Protein AF-0000000084940752 (afdb_homodimer)

InterPro domains:
  IPR000415 Nitroreductase-like [G3DSA:3.40.109.10] (2-171)
  IPR000415 Nitroreductase-like [SSF55469] (1-170)
  IPR029479 Nitroreductase [PF00881] (8-60)
  IPR029479 Nitroreductase [PF00881] (68-147)

Sequence (342 aa):
MEFMKLAAQRYSVRKFSDAPVEPEKLSAVLEAGNIAPTAKNLQPQRIYVLNSAEALEKVDGLTRCRFGAPVVLLIAYDADEDWKNPLEEGIHAGQQDASIVATHIMLAATEAGLGTCWVNLFPNSQANEAFDLPESIVPVLLMPIGYAAPDAKPSRLHDERKPLEETVTYVMEFMKLAAQRYSVRKFSDAPVEPEKLSAVLEAGNIAPTAKNLQPQRIYVLNSAEALEKVDGLTRCRFGAPVVLLIAYDADEDWKNPLEEGIHAGQQDASIVATHIMLAATEAGLGTCWVNLFPNSQANEAFDLPESIVPVLLMPIGYAAPDAKPSRLHDERKPLEETVTYV

Solvent-accessible surface area (backbone atoms only — not comparable to full-atom values): 17983 Å² total; per-residue (Å²): 82,51,61,68,60,52,55,66,66,50,53,56,46,71,35,36,32,88,60,79,72,52,67,69,57,53,48,53,22,53,48,37,26,59,63,39,73,31,64,93,64,52,63,31,46,34,35,37,40,27,59,35,74,68,44,44,51,54,48,54,73,51,26,86,75,51,40,64,34,65,30,31,34,40,37,17,19,30,63,86,48,31,45,67,35,90,68,31,86,92,43,61,41,35,62,42,30,31,25,34,20,48,44,33,24,51,54,38,28,40,75,73,66,30,31,33,26,90,38,61,75,43,33,50,72,56,49,34,62,74,66,68,49,60,87,49,50,45,66,68,38,38,34,24,33,27,34,53,24,92,82,50,64,63,57,92,58,70,84,66,62,78,59,62,76,81,32,43,42,82,78,83,52,60,67,58,52,55,67,66,50,52,58,44,71,34,35,31,87,58,80,71,51,66,67,59,52,49,53,22,51,49,38,25,58,64,40,71,31,65,92,63,53,63,30,44,34,36,37,40,28,57,35,73,67,43,43,50,54,47,55,74,53,25,85,74,50,39,64,34,66,30,31,34,42,37,16,17,29,64,85,48,32,45,68,38,89,67,32,87,92,44,59,41,35,63,44,30,32,27,34,20,49,45,35,25,52,54,39,28,40,75,72,66,30,30,33,27,90,40,61,74,42,31,51,71,56,49,34,61,75,67,68,49,59,85,49,51,45,66,68,38,39,32,24,34,26,36,54,24,94,82,50,64,63,58,92,58,70,83,64,62,77,59,62,75,80,35,42,43,84,77

Foldseek 3Di:
DDPVVLVLLAFAFLAFDPDDDDPVLLVQLLVLLVVFDADVNLLFKDKDKQQDPLSVVLVVVFDVRLSNFNIKIFIWGQQVRWDADPVDHPDTCGLVSSVRSVVSSSSSLSVVQKHKHWAPRGDFVVVCVSVVNDPRIGTRTMMRMHHHDPPTDHDPCSPPDDDPCVVDDDD/DDPVVLVLLAFAFLAFDPDDDDPVLLVQLLVLLVVFDADVNLLFKDKDKQQDPLSVVLVVVFDVRLNNFNIKIFIWGQQVRWDADPVDHPDTCGLVSSVRSVVSSSSSLSVVQKHKHWAPRGDFVVVCVSVVNDPRIGTRTMMRMHHHDPPTDHDPCSPPDDDPCVVDDDD

pLDDT: mean 98.17, std 1.45, range [82.31, 99.0]

Secondary structure (DSSP, 8-state):
--HHHHHHH--B---B-SPPPPHHHHHHHHHHHHTS--GGG---EEEEEE-SHHHHHHHHHH-STTTT-SEEEEEEEETTTS-B-TTSTT-BSHHHHHHHHHHHHHHHHHHTT-EE--B--S-HHHHHHHTT--TTEEEEEEEEEEPBPTT----TTTT----HHHHEEE-/--HHHHHHH--B---B-SPPPPHHHHHHHHHHHHTS--GGG---EEEEEE-SHHHHHHHHHH-STTTT-SEEEEEEEETTTS-B-TTSTT-BSHHHHHHHHHHHHHHHHHHTT-EE--B--S-HHHHHHHTT--TTEEEEEEEEEEPBPTT----TTTT----HHHHEEE-

Nearest PDB structures (foldseek):
  3h4o-assembly1_A  TM=9.426E-01  e=6.763E-19  Clostridioides difficile 630
  2fre-assembly1_B  TM=8.084E-01  e=1.381E-11  Agrobacterium fabrum str. C58
  5ko7-assembly1_B  TM=7.683E-01  e=5.279E-12  Haliscomenobacter hydrossis DSM 1100
  5ko8-assembly2_B-2  TM=7.629E-01  e=1.023E-11  Haliscomenobacter hydrossis DSM 1100
  5ko8-assembly1_A-3  TM=7.578E-01  e=9.630E-12  Haliscomenobacter hydrossis DSM 1100

Organism: Slackia exigua (strain ATCC 700122 / DSM 15923 / CIP 105133 / JCM 11022 / KCTC 5966 / S-7) (NCBI:txid649764)

Radius of gyration: 19.08 Å; Cα contacts (8 Å, |Δi|>4): 721; chains: 2; bounding box: 39×53×43 Å

Structure (mmCIF, N/CA/C/O backbone):
data_AF-0000000084940752-model_v1
#
loop_
_entity.id
_entity.type
_entity.pdbx_description
1 polymer 'Nitroreductase family protein'
#
loop_
_atom_site.group_PDB
_atom_site.id
_atom_site.type_symbol
_atom_site.label_atom_id
_atom_site.label_alt_id
_atom_site.label_comp_id
_atom_site.label_asym_id
_atom_site.label_entity_id
_atom_site.label_seq_id
_atom_site.pdbx_PDB_ins_code
_atom_site.Cartn_x
_atom_site.Cartn_y
_atom_site.Cartn_z
_atom_site.occupancy
_atom_site.B_iso_or_equiv
_atom_site.auth_seq_id
_atom_site.auth_comp_id
_atom_site.auth_asym_id
_atom_site.auth_atom_id
_atom_site.pdbx_PDB_model_num
ATOM 1 N N . MET A 1 1 ? -17.781 1.529 -9.453 1 82.31 1 MET A N 1
ATOM 2 C CA . MET A 1 1 ? -18.172 1.184 -8.094 1 82.31 1 MET A CA 1
ATOM 3 C C . MET A 1 1 ? -17.547 2.145 -7.086 1 82.31 1 MET A C 1
ATOM 5 O O . MET A 1 1 ? -16.438 2.646 -7.305 1 82.31 1 MET A O 1
ATOM 9 N N . GLU A 1 2 ? -18.297 2.5 -6.07 1 94.5 2 GLU A N 1
ATOM 10 C CA . GLU A 1 2 ? -17.766 3.354 -5.008 1 94.5 2 GLU A CA 1
ATOM 11 C C . GLU A 1 2 ? -16.594 2.68 -4.285 1 94.5 2 GLU A C 1
ATOM 13 O O . GLU A 1 2 ? -16.609 1.463 -4.086 1 94.5 2 GLU A O 1
ATOM 18 N N . PHE A 1 3 ? -15.641 3.438 -3.953 1 98 3 PHE A N 1
ATOM 19 C CA . PHE A 1 3 ? -14.406 2.891 -3.4 1 98 3 PHE A CA 1
ATOM 20 C C . PHE A 1 3 ? -14.688 2.053 -2.16 1 98 3 PHE A C 1
ATOM 22 O O . PHE A 1 3 ? -14.18 0.94 -2.025 1 98 3 PHE A O 1
ATOM 29 N N . MET A 1 4 ? -15.492 2.592 -1.267 1 97.12 4 MET A N 1
ATOM 30 C CA . MET A 1 4 ? -15.758 1.886 -0.016 1 97.12 4 MET A CA 1
ATOM 31 C C . MET A 1 4 ? -16.422 0.536 -0.281 1 97.12 4 MET A C 1
ATOM 33 O O . MET A 1 4 ? -16.156 -0.437 0.427 1 97.12 4 MET A O 1
ATOM 37 N N . LYS A 1 5 ? -17.25 0.517 -1.247 1 97.38 5 LYS A N 1
ATOM 38 C CA . LYS A 1 5 ? -17.891 -0.744 -1.623 1 97.38 5 LYS A CA 1
ATOM 39 C C . LYS A 1 5 ? -16.859 -1.729 -2.182 1 97.38 5 LYS A C 1
ATOM 41 O O . LYS A 1 5 ? -16.875 -2.91 -1.832 1 97.38 5 LYS A O 1
ATOM 46 N N . LEU A 1 6 ? -15.992 -1.233 -3.049 1 98.12 6 LEU A N 1
ATOM 47 C CA . LEU A 1 6 ? -14.93 -2.061 -3.613 1 98.12 6 LEU A CA 1
ATOM 48 C C . LEU A 1 6 ? -14.023 -2.602 -2.516 1 98.12 6 LEU A C 1
ATOM 50 O O . LEU A 1 6 ? -13.727 -3.799 -2.482 1 98.12 6 LEU A O 1
ATOM 54 N N . ALA A 1 7 ? -13.609 -1.717 -1.592 1 97.56 7 ALA A N 1
ATOM 55 C CA . ALA A 1 7 ? -12.727 -2.08 -0.486 1 97.56 7 ALA A CA 1
ATOM 56 C C . ALA A 1 7 ? -13.383 -3.117 0.421 1 97.56 7 ALA A C 1
ATOM 58 O O . ALA A 1 7 ? -12.719 -4.039 0.901 1 97.56 7 ALA A O 1
ATOM 59 N N . ALA A 1 8 ? -14.656 -2.998 0.645 1 96.38 8 ALA A N 1
ATOM 60 C CA . ALA A 1 8 ? -15.383 -3.918 1.515 1 96.38 8 ALA A CA 1
ATOM 61 C C . ALA A 1 8 ? -15.602 -5.266 0.83 1 96.38 8 ALA A C 1
ATOM 63 O O . ALA A 1 8 ? -15.656 -6.305 1.491 1 96.38 8 ALA A O 1
ATOM 64 N N . GLN A 1 9 ? -15.734 -5.215 -0.486 1 96.88 9 GLN A N 1
ATOM 65 C CA . GLN A 1 9 ? -15.969 -6.426 -1.265 1 96.88 9 GLN A CA 1
ATOM 66 C C . GLN A 1 9 ? -14.711 -7.285 -1.335 1 96.88 9 GLN A C 1
ATOM 68 O O . GLN A 1 9 ? -14.789 -8.516 -1.381 1 96.88 9 GLN A O 1
ATOM 73 N N . ARG A 1 10 ? -13.578 -6.625 -1.376 1 98.38 10 ARG A N 1
ATOM 74 C CA . ARG A 1 10 ? -12.305 -7.34 -1.41 1 98.38 10 ARG A CA 1
ATOM 75 C C . ARG A 1 10 ? -12.133 -8.211 -0.169 1 98.38 10 ARG A C 1
ATOM 77 O O . ARG A 1 10 ? -12.422 -7.773 0.947 1 98.38 10 ARG A O 1
ATOM 84 N N . TYR A 1 11 ? -11.797 -9.453 -0.313 1 98.62 11 TYR A N 1
ATOM 85 C CA . TYR A 1 11 ? -11.391 -10.32 0.788 1 98.62 11 TYR A CA 1
ATOM 86 C C . TYR A 1 11 ? -10.266 -11.258 0.362 1 98.62 11 TYR A C 1
ATOM 88 O O . TYR A 1 11 ? -10 -11.414 -0.832 1 98.62 11 TYR A O 1
ATOM 96 N N . SER A 1 12 ? -9.555 -11.789 1.339 1 98.81 12 SER A N 1
ATOM 97 C CA . SER A 1 12 ? -8.508 -12.766 1.047 1 98.81 12 SER A CA 1
ATOM 98 C C . SER A 1 12 ? -9.102 -14.094 0.607 1 98.81 12 SER A C 1
ATOM 100 O O . SER A 1 12 ? -9.695 -14.812 1.415 1 98.81 12 SER A O 1
ATOM 102 N N . VAL A 1 13 ? -8.938 -14.406 -0.684 1 98.88 13 VAL A N 1
ATOM 103 C CA . VAL A 1 13 ? -9.445 -15.664 -1.227 1 98.88 13 VAL A CA 1
ATOM 104 C C . VAL A 1 13 ? -8.461 -16.797 -0.939 1 98.88 13 VAL A C 1
ATOM 106 O O . VAL A 1 13 ? -7.301 -16.734 -1.355 1 98.88 13 VAL A O 1
ATOM 109 N N . ARG A 1 14 ? -8.938 -17.812 -0.268 1 98.75 14 ARG A N 1
ATOM 110 C CA . ARG A 1 14 ? -8.047 -18.891 0.129 1 98.75 14 ARG A CA 1
ATOM 111 C C . ARG A 1 14 ? -8.555 -20.234 -0.395 1 98.75 14 ARG A C 1
ATOM 113 O O . ARG A 1 14 ? -8.281 -21.281 0.195 1 98.75 14 ARG A O 1
ATOM 120 N N . LYS A 1 15 ? -9.359 -20.188 -1.35 1 98.75 15 LYS A N 1
ATOM 121 C CA . LYS A 1 15 ? -9.836 -21.297 -2.16 1 98.75 15 LYS A CA 1
ATOM 122 C C . LYS A 1 15 ? -10.188 -20.844 -3.572 1 98.75 15 LYS A C 1
ATOM 124 O O . LYS A 1 15 ? -11.164 -20.109 -3.768 1 98.75 15 LYS A O 1
ATOM 129 N N . PHE A 1 16 ? -9.43 -21.359 -4.57 1 98.81 16 PHE A N 1
ATOM 130 C CA . PHE A 1 16 ? -9.633 -20.906 -5.938 1 98.81 16 PHE A CA 1
ATOM 131 C C . PHE A 1 16 ? -10.281 -22 -6.781 1 98.81 16 PHE A C 1
ATOM 133 O O . PHE A 1 16 ? -10.133 -23.188 -6.484 1 98.81 16 PHE A O 1
ATOM 140 N N . SER A 1 17 ? -11.047 -21.578 -7.758 1 98.31 17 SER A N 1
ATOM 141 C CA . SER A 1 17 ? -11.547 -22.516 -8.758 1 98.31 17 SER A CA 1
ATOM 142 C C . SER A 1 17 ? -10.461 -22.891 -9.758 1 98.31 17 SER A C 1
ATOM 144 O O . SER A 1 17 ? -9.375 -22.312 -9.75 1 98.31 17 SER A O 1
ATOM 146 N N . ASP A 1 18 ? -10.805 -23.734 -10.68 1 96.81 18 ASP A N 1
ATOM 147 C CA . ASP A 1 18 ? -9.859 -24.172 -11.703 1 96.81 18 ASP A CA 1
ATOM 148 C C . ASP A 1 18 ? -9.977 -23.281 -12.953 1 96.81 18 ASP A C 1
ATOM 150 O O . ASP A 1 18 ? -9.227 -23.469 -13.914 1 96.81 18 ASP A O 1
ATOM 154 N N . ALA A 1 19 ? -10.836 -22.359 -12.906 1 97.81 19 ALA A N 1
ATOM 155 C CA . ALA A 1 19 ? -11.023 -21.5 -14.078 1 97.81 19 ALA A CA 1
ATOM 156 C C . ALA A 1 19 ? -9.758 -20.703 -14.367 1 97.81 19 ALA A C 1
ATOM 158 O O . ALA A 1 19 ? -9.141 -20.141 -13.461 1 97.81 19 ALA A O 1
ATOM 159 N N . PRO A 1 20 ? -9.383 -20.703 -15.625 1 97.81 20 PRO A N 1
ATOM 160 C CA . PRO A 1 20 ? -8.211 -19.906 -15.977 1 97.81 20 PRO A CA 1
ATOM 161 C C . PRO A 1 20 ? -8.477 -18.406 -15.891 1 97.81 20 PRO A C 1
ATOM 163 O O . PRO A 1 20 ? -9.625 -17.969 -16.031 1 97.81 20 PRO A O 1
ATOM 166 N N . VAL A 1 21 ? -7.41 -17.688 -15.633 1 98.5 21 VAL A N 1
ATOM 167 C CA . VAL A 1 21 ? -7.496 -16.234 -15.695 1 98.5 21 VAL A CA 1
ATOM 168 C C . VAL A 1 21 ? -7.258 -15.766 -17.125 1 98.5 21 VAL A C 1
ATOM 170 O O . VAL A 1 21 ? -6.223 -16.062 -17.719 1 98.5 21 VAL A O 1
ATOM 173 N N . GLU A 1 22 ? -8.156 -15.039 -17.656 1 98.25 22 GLU A N 1
ATOM 174 C CA . GLU A 1 22 ? -8 -14.516 -19.016 1 98.25 22 GLU A CA 1
ATOM 175 C C . GLU A 1 22 ? -6.801 -13.57 -19.109 1 98.25 22 GLU A C 1
ATOM 177 O O . GLU A 1 22 ? -6.617 -12.711 -18.234 1 98.25 22 GLU A O 1
ATOM 182 N N . PRO A 1 23 ? -6.047 -13.75 -20.156 1 97.31 23 PRO A N 1
ATOM 183 C CA . PRO A 1 23 ? -4.867 -12.898 -20.312 1 97.31 23 PRO A CA 1
ATOM 184 C C . PRO A 1 23 ? -5.211 -11.406 -20.297 1 97.31 23 PRO A C 1
ATOM 186 O O . PRO A 1 23 ? -4.461 -10.602 -19.734 1 97.31 23 PRO A O 1
ATOM 189 N N . GLU A 1 24 ? -6.285 -11.047 -20.875 1 97.25 24 GLU A N 1
ATOM 190 C CA . GLU A 1 24 ? -6.68 -9.641 -20.938 1 97.25 24 GLU A CA 1
ATOM 191 C C . GLU A 1 24 ? -7 -9.102 -19.547 1 97.25 24 GLU A C 1
ATOM 193 O O . GLU A 1 24 ? -6.707 -7.941 -19.25 1 97.25 24 GLU A O 1
ATOM 198 N N . LYS A 1 25 ? -7.602 -9.945 -18.719 1 97.38 25 LYS A N 1
ATOM 199 C CA . LYS A 1 25 ? -7.918 -9.539 -17.359 1 97.38 25 LYS A CA 1
ATOM 200 C C . LYS A 1 25 ? -6.652 -9.375 -16.516 1 97.38 25 LYS A C 1
ATOM 202 O O . LYS A 1 25 ? -6.512 -8.406 -15.773 1 97.38 25 LYS A O 1
ATOM 207 N N . LEU A 1 26 ? -5.797 -10.344 -16.719 1 98.44 26 LEU A N 1
ATOM 208 C CA . LEU A 1 26 ? -4.527 -10.266 -16.016 1 98.44 26 LEU A CA 1
ATOM 209 C C . LEU A 1 26 ? -3.752 -9.016 -16.422 1 98.44 26 LEU A C 1
ATOM 211 O O . LEU A 1 26 ? -3.203 -8.32 -15.562 1 98.44 26 LEU A O 1
ATOM 215 N N . SER A 1 27 ? -3.77 -8.727 -17.688 1 97.69 27 SER A N 1
ATOM 216 C CA . SER A 1 27 ? -3.084 -7.539 -18.188 1 97.69 27 SER A CA 1
ATOM 217 C C . SER A 1 27 ? -3.68 -6.262 -17.609 1 97.69 27 SER A C 1
ATOM 219 O O . SER A 1 27 ? -2.949 -5.344 -17.234 1 97.69 27 SER A O 1
ATOM 221 N N . ALA A 1 28 ? -4.973 -6.207 -17.531 1 97.5 28 ALA A N 1
ATOM 222 C CA . ALA A 1 28 ? -5.652 -5.035 -16.984 1 97.5 28 ALA A CA 1
ATOM 223 C C . ALA A 1 28 ? -5.297 -4.828 -15.523 1 97.5 28 ALA A C 1
ATOM 225 O O . ALA A 1 28 ? -5.086 -3.693 -15.086 1 97.5 28 ALA A O 1
ATOM 226 N N . VAL A 1 29 ? -5.238 -5.879 -14.82 1 98.44 29 VAL A N 1
ATOM 227 C CA . VAL A 1 29 ? -4.906 -5.832 -13.398 1 98.44 29 VAL A CA 1
ATOM 228 C C . VAL A 1 29 ? -3.461 -5.371 -13.227 1 98.44 29 VAL A C 1
ATOM 230 O O . VAL A 1 29 ? -3.16 -4.574 -12.336 1 98.44 29 VAL A O 1
ATOM 233 N N . LEU A 1 30 ? -2.557 -5.863 -14.086 1 98.81 30 LEU A N 1
ATOM 234 C CA . LEU A 1 30 ? -1.155 -5.457 -14.039 1 98.81 30 LEU A CA 1
ATOM 235 C C . LEU A 1 30 ? -1.001 -3.99 -14.422 1 98.81 30 LEU A C 1
ATOM 237 O O . LEU A 1 30 ? -0.147 -3.287 -13.875 1 98.81 30 LEU A O 1
ATOM 241 N N . GLU A 1 31 ? -1.859 -3.486 -15.32 1 98.38 31 GLU A N 1
ATOM 242 C CA . GLU A 1 31 ? -1.863 -2.072 -15.688 1 98.38 31 GLU A CA 1
ATOM 243 C C . GLU A 1 31 ? -2.248 -1.197 -14.492 1 98.38 31 GLU A C 1
ATOM 245 O O . GLU A 1 31 ? -1.734 -0.087 -14.344 1 98.38 31 GLU A O 1
ATOM 250 N N . ALA A 1 32 ? -3.137 -1.727 -13.68 1 98.56 32 ALA A N 1
ATOM 251 C CA . ALA A 1 32 ? -3.512 -1 -12.477 1 98.56 32 ALA A CA 1
ATOM 252 C C . ALA A 1 32 ? -2.312 -0.821 -11.547 1 98.56 32 ALA A C 1
ATOM 254 O O . ALA A 1 32 ? -2.168 0.22 -10.898 1 98.56 32 ALA A O 1
ATOM 255 N N . GLY A 1 33 ? -1.444 -1.842 -11.492 1 98.81 33 GLY A N 1
ATOM 256 C CA . GLY A 1 33 ? -0.199 -1.708 -10.758 1 98.81 33 GLY A CA 1
ATOM 257 C C . GLY A 1 33 ? 0.767 -0.723 -11.383 1 98.81 33 GLY A C 1
ATOM 258 O O . GLY A 1 33 ? 1.479 -0.005 -10.68 1 98.81 33 GLY A O 1
ATOM 259 N N . ASN A 1 34 ? 0.729 -0.682 -12.68 1 98.38 34 ASN A N 1
ATOM 260 C CA . ASN A 1 34 ? 1.665 0.146 -13.438 1 98.38 34 ASN A CA 1
ATOM 261 C C . ASN A 1 34 ? 1.394 1.633 -13.227 1 98.38 34 ASN A C 1
ATOM 263 O O . ASN A 1 34 ? 2.318 2.447 -13.258 1 98.38 34 ASN A O 1
ATOM 267 N N . ILE A 1 35 ? 0.175 2 -12.969 1 97.56 35 ILE A N 1
ATOM 268 C CA . ILE A 1 35 ? -0.136 3.424 -12.883 1 97.56 35 ILE A CA 1
ATOM 269 C C . ILE A 1 35 ? -0.062 3.881 -11.43 1 97.56 35 ILE A C 1
ATOM 271 O O . ILE A 1 35 ? -0.311 5.051 -11.125 1 97.56 35 ILE A O 1
ATOM 275 N N . ALA A 1 36 ? 0.185 2.914 -10.492 1 98.62 36 ALA A N 1
ATOM 276 C CA . ALA A 1 36 ? 0.36 3.281 -9.086 1 98.62 36 ALA A CA 1
ATOM 277 C C . ALA A 1 36 ? 1.517 4.262 -8.922 1 98.62 36 ALA A C 1
ATOM 279 O O . ALA A 1 36 ? 2.516 4.188 -9.641 1 98.62 36 ALA A O 1
ATOM 280 N N . PRO A 1 37 ? 1.395 5.219 -7.984 1 98.62 37 PRO A N 1
ATOM 281 C CA . PRO A 1 37 ? 2.523 6.117 -7.723 1 98.62 37 PRO A CA 1
ATOM 282 C C . PRO A 1 37 ? 3.689 5.41 -7.035 1 98.62 37 PRO A C 1
ATOM 284 O O . PRO A 1 37 ? 3.482 4.449 -6.293 1 98.62 37 PRO A O 1
ATOM 287 N N . THR A 1 38 ? 4.867 5.836 -7.344 1 98.75 38 THR A N 1
ATOM 288 C CA . THR A 1 38 ? 6.09 5.453 -6.648 1 98.75 38 THR A CA 1
ATOM 289 C C . THR A 1 38 ? 6.945 6.684 -6.34 1 98.75 38 THR A C 1
ATOM 291 O O . THR A 1 38 ? 6.777 7.734 -6.961 1 98.75 38 THR A O 1
ATOM 294 N N . ALA A 1 39 ? 7.73 6.547 -5.32 1 98.75 39 ALA A N 1
ATOM 295 C CA . ALA A 1 39 ? 8.562 7.668 -4.895 1 98.75 39 ALA A CA 1
ATOM 296 C C . ALA A 1 3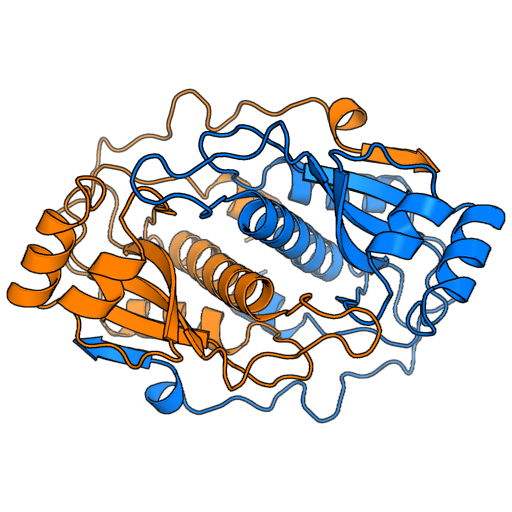9 ? 9.391 8.211 -6.059 1 98.75 39 ALA A C 1
ATOM 298 O O . ALA A 1 39 ? 10.117 7.461 -6.715 1 98.75 39 ALA A O 1
ATOM 299 N N . LYS A 1 40 ? 9.195 9.57 -6.375 1 98.25 40 LYS A N 1
ATOM 300 C CA . LYS A 1 40 ? 9.883 10.273 -7.461 1 98.25 40 LYS A CA 1
ATOM 301 C C . LYS A 1 40 ? 9.602 9.602 -8.805 1 98.25 40 LYS A C 1
ATOM 303 O O . LYS A 1 40 ? 10.352 9.797 -9.766 1 98.25 40 LYS A O 1
ATOM 308 N N . ASN A 1 41 ? 8.586 8.758 -8.805 1 98.44 41 ASN A N 1
ATOM 309 C CA . ASN A 1 41 ? 8.219 7.988 -9.984 1 98.44 41 ASN A CA 1
ATOM 310 C C . ASN A 1 41 ? 9.391 7.148 -10.492 1 98.44 41 ASN A C 1
ATOM 312 O O . ASN A 1 41 ? 9.578 7.004 -11.703 1 98.44 41 ASN A O 1
ATOM 316 N N . LEU A 1 42 ? 10.156 6.613 -9.547 1 98.69 42 LEU A N 1
ATOM 317 C CA . LEU A 1 42 ? 11.305 5.805 -9.93 1 98.69 42 LEU A CA 1
ATOM 318 C C . LEU A 1 42 ? 10.859 4.43 -10.43 1 98.69 42 LEU A C 1
ATOM 320 O O . LEU A 1 42 ? 11.625 3.727 -11.086 1 98.69 42 LEU A O 1
ATOM 324 N N . GLN A 1 43 ? 9.664 4.043 -10.109 1 98.81 43 GLN A N 1
ATOM 325 C CA . GLN A 1 43 ? 9.023 2.818 -10.578 1 98.81 43 GLN A CA 1
ATOM 326 C C . GLN A 1 43 ? 9.93 1.608 -10.367 1 98.81 43 GLN A C 1
ATOM 328 O O . GLN A 1 43 ? 10.234 0.883 -11.312 1 98.81 43 GLN A O 1
ATOM 333 N N . PRO A 1 44 ? 10.289 1.375 -9.039 1 98.88 44 PRO A N 1
ATOM 334 C CA . PRO A 1 44 ? 11.25 0.306 -8.742 1 98.88 44 PRO A CA 1
ATOM 335 C C . PRO A 1 44 ? 10.602 -1.074 -8.703 1 98.88 44 PRO A C 1
ATOM 337 O O . PRO A 1 44 ? 11.289 -2.086 -8.57 1 98.88 44 PRO A O 1
ATOM 340 N N . GLN A 1 45 ? 9.297 -1.198 -8.789 1 98.94 45 GLN A N 1
ATOM 341 C CA . GLN A 1 45 ? 8.578 -2.459 -8.641 1 98.94 45 GLN A CA 1
ATOM 342 C C . GLN A 1 45 ? 8.992 -3.459 -9.719 1 98.94 45 GLN A C 1
ATOM 344 O O . GLN A 1 45 ? 9.273 -3.074 -10.852 1 98.94 45 GLN A O 1
ATOM 349 N N . ARG A 1 46 ? 9.078 -4.641 -9.328 1 98.88 46 ARG A N 1
ATOM 350 C CA . ARG A 1 46 ? 9.234 -5.805 -10.188 1 98.88 46 ARG A CA 1
ATOM 351 C C . ARG A 1 46 ? 8.172 -6.859 -9.875 1 98.88 46 ARG A C 1
ATOM 353 O O . ARG A 1 46 ? 7.984 -7.234 -8.719 1 98.88 46 ARG A O 1
ATOM 360 N N . ILE A 1 47 ? 7.496 -7.258 -10.945 1 98.94 47 ILE A N 1
ATOM 361 C CA . ILE A 1 47 ? 6.445 -8.258 -10.781 1 98.94 47 ILE A CA 1
ATOM 362 C C . ILE A 1 47 ? 6.766 -9.484 -11.641 1 98.94 47 ILE A C 1
ATOM 364 O O . ILE A 1 47 ? 6.949 -9.367 -12.852 1 98.94 47 ILE A O 1
ATOM 368 N N . TYR A 1 48 ? 6.867 -10.57 -11.016 1 98.94 48 TYR A N 1
ATOM 369 C CA . TYR A 1 48 ? 7.047 -11.844 -11.711 1 98.94 48 TYR A CA 1
ATOM 370 C C . TYR A 1 48 ? 5.746 -12.633 -11.742 1 98.94 48 TYR A C 1
ATOM 372 O O . TYR A 1 48 ? 5.199 -12.977 -10.688 1 98.94 48 TYR A O 1
ATOM 380 N N . VAL A 1 49 ? 5.262 -12.859 -12.93 1 98.94 49 VAL A N 1
ATOM 381 C CA . VAL A 1 49 ? 4.035 -13.633 -13.125 1 98.94 49 VAL A CA 1
ATOM 382 C C . VAL A 1 49 ? 4.367 -15.117 -13.195 1 98.94 49 VAL A C 1
ATOM 384 O O . VAL A 1 49 ? 5.004 -15.578 -14.148 1 98.94 49 VAL A O 1
ATOM 387 N N . LEU A 1 50 ? 3.924 -15.812 -12.188 1 98.88 50 LEU A N 1
ATOM 388 C CA . LEU A 1 50 ? 4.203 -17.234 -12.047 1 98.88 50 LEU A CA 1
ATOM 389 C C . LEU A 1 50 ? 2.988 -18.078 -12.438 1 98.88 50 LEU A C 1
ATOM 391 O O . LEU A 1 50 ? 2.051 -18.219 -11.648 1 98.88 50 LEU A O 1
ATOM 395 N N . ASN A 1 51 ? 2.969 -18.562 -13.688 1 97.75 51 ASN A N 1
ATOM 396 C CA . ASN A 1 51 ? 1.781 -19.297 -14.117 1 97.75 51 ASN A CA 1
ATOM 397 C C . ASN A 1 51 ? 2.148 -20.547 -14.922 1 97.75 51 ASN A C 1
ATOM 399 O O . ASN A 1 51 ? 1.281 -21.172 -15.531 1 97.75 51 ASN A O 1
ATOM 403 N N . SER A 1 52 ? 3.49 -20.891 -14.961 1 98.06 52 SER A N 1
ATOM 404 C CA . SER A 1 52 ? 3.885 -22.188 -15.5 1 98.06 52 SER A CA 1
ATOM 405 C C . SER A 1 52 ? 3.803 -23.281 -14.438 1 98.06 52 SER A C 1
ATOM 407 O O . SER A 1 52 ? 3.85 -22.984 -13.234 1 98.06 52 SER A O 1
ATOM 409 N N . ALA A 1 53 ? 3.686 -24.5 -14.914 1 98 53 ALA A N 1
ATOM 410 C CA . ALA A 1 53 ? 3.65 -25.609 -13.969 1 98 53 ALA A CA 1
ATOM 411 C C . ALA A 1 53 ? 4.902 -25.641 -13.102 1 98 53 ALA A C 1
ATOM 413 O O . ALA A 1 53 ? 4.82 -25.844 -11.891 1 98 53 ALA A O 1
ATOM 414 N N . GLU A 1 54 ? 5.996 -25.406 -13.656 1 98.5 54 GLU A N 1
ATOM 415 C CA . GLU A 1 54 ? 7.266 -25.406 -12.938 1 98.5 54 GLU A CA 1
ATOM 416 C C . GLU A 1 54 ? 7.312 -24.281 -11.898 1 98.5 54 GLU A C 1
ATOM 418 O O . GLU A 1 54 ? 7.719 -24.5 -10.758 1 98.5 54 GLU A O 1
ATOM 423 N N . ALA A 1 55 ? 6.945 -23.094 -12.273 1 98.75 55 ALA A N 1
ATOM 424 C CA . ALA A 1 55 ? 6.961 -21.969 -11.359 1 98.75 55 ALA A CA 1
ATOM 425 C C . ALA A 1 55 ? 6.023 -22.203 -10.172 1 98.75 55 ALA A C 1
ATOM 427 O O . ALA A 1 55 ? 6.375 -21.906 -9.031 1 98.75 55 ALA A O 1
ATOM 428 N N . LEU A 1 56 ? 4.871 -22.703 -10.508 1 98.69 56 LEU A N 1
ATOM 429 C CA . LEU A 1 56 ? 3.889 -22.922 -9.453 1 98.69 56 LEU A CA 1
ATOM 430 C C . LEU A 1 56 ? 4.359 -24.016 -8.5 1 98.69 56 LEU A C 1
ATOM 432 O O . LEU A 1 56 ? 4.078 -23.969 -7.297 1 98.69 56 LEU A O 1
ATOM 436 N N . GLU A 1 57 ? 5.051 -24.984 -9.023 1 98.62 57 GLU A N 1
ATOM 437 C CA . GLU A 1 57 ? 5.652 -26 -8.156 1 98.62 57 GLU A CA 1
ATOM 438 C C . GLU A 1 57 ? 6.672 -25.375 -7.207 1 98.62 57 GLU A C 1
ATOM 440 O O . GLU A 1 57 ? 6.75 -25.75 -6.035 1 98.62 57 GLU A O 1
ATOM 445 N N . LYS A 1 58 ? 7.484 -24.5 -7.723 1 98.75 58 LYS A N 1
ATOM 446 C CA . LYS A 1 58 ? 8.438 -23.781 -6.879 1 98.75 58 LYS A CA 1
ATOM 447 C C . LYS A 1 58 ? 7.727 -22.984 -5.793 1 98.75 58 LYS A C 1
ATOM 449 O O . LYS A 1 58 ? 8.172 -22.953 -4.641 1 98.75 58 LYS A O 1
ATOM 454 N N . VAL A 1 59 ? 6.625 -22.328 -6.137 1 98.88 59 VAL A N 1
ATOM 455 C CA . VAL A 1 59 ? 5.84 -21.578 -5.156 1 98.88 59 VAL A CA 1
ATOM 456 C C . VAL A 1 59 ? 5.367 -22.531 -4.051 1 98.88 59 VAL A C 1
ATOM 458 O O . VAL A 1 59 ? 5.48 -22.203 -2.865 1 98.88 59 VAL A O 1
ATOM 461 N N . ASP A 1 60 ? 4.871 -23.672 -4.488 1 98.81 60 ASP A N 1
ATOM 462 C CA . ASP A 1 60 ? 4.348 -24.641 -3.535 1 98.81 60 ASP A CA 1
ATOM 463 C C . ASP A 1 60 ? 5.445 -25.125 -2.588 1 98.81 60 ASP A C 1
ATOM 465 O O . ASP A 1 60 ? 5.164 -25.547 -1.463 1 98.81 60 ASP A O 1
ATOM 469 N N . GLY A 1 61 ? 6.66 -25.094 -2.992 1 98.62 61 GLY A N 1
ATOM 470 C CA . GLY A 1 61 ? 7.789 -25.422 -2.139 1 98.62 61 GLY A CA 1
ATOM 471 C C . GLY A 1 61 ? 8.117 -24.328 -1.139 1 98.62 61 GLY A C 1
ATOM 472 O O . GLY A 1 61 ? 8.75 -24.578 -0.114 1 98.62 61 GLY A O 1
ATOM 473 N N . LEU A 1 62 ? 7.711 -23.125 -1.393 1 98.69 62 LEU A N 1
ATOM 474 C CA . LEU A 1 62 ? 8.039 -21.969 -0.566 1 98.69 62 LEU A CA 1
ATOM 475 C C . LEU A 1 62 ? 6.945 -21.719 0.465 1 98.69 62 LEU A C 1
ATOM 477 O O . LEU A 1 62 ? 7.215 -21.188 1.544 1 98.69 62 LEU A O 1
ATOM 481 N N . THR A 1 63 ? 5.695 -22.078 0.074 1 98.75 63 THR A N 1
ATOM 482 C CA . THR A 1 63 ? 4.57 -21.719 0.93 1 98.75 63 THR A CA 1
ATOM 483 C C . THR A 1 63 ? 3.383 -22.641 0.674 1 98.75 63 THR A C 1
ATOM 485 O O . THR A 1 63 ? 3.225 -23.172 -0.43 1 98.75 63 THR A O 1
ATOM 488 N N . ARG A 1 64 ? 2.543 -22.828 1.586 1 98.31 64 ARG A N 1
ATOM 489 C CA . ARG A 1 64 ? 1.302 -23.578 1.475 1 98.31 64 ARG A CA 1
ATOM 490 C C . ARG A 1 64 ? 0.133 -22.672 1.114 1 98.31 64 ARG A C 1
ATOM 492 O O . ARG A 1 64 ? -1.019 -23.109 1.089 1 98.31 64 ARG A O 1
ATOM 499 N N . CYS A 1 65 ? 0.456 -21.375 0.8 1 98.75 65 CYS A N 1
ATOM 500 C CA . CYS A 1 65 ? -0.594 -20.375 0.718 1 98.75 65 CYS A CA 1
ATOM 501 C C . CYS A 1 65 ? -0.895 -20.016 -0.733 1 98.75 65 CYS A C 1
ATOM 503 O O . CYS A 1 65 ? -1.28 -18.875 -1.031 1 98.75 65 CYS A O 1
ATOM 505 N N . ARG A 1 66 ? -0.652 -20.938 -1.653 1 98.62 66 ARG A N 1
ATOM 506 C CA . ARG A 1 66 ? -1.065 -20.688 -3.031 1 98.62 66 ARG A CA 1
ATOM 507 C C . ARG A 1 66 ? -2.568 -20.891 -3.195 1 98.62 66 ARG A C 1
ATOM 509 O O . ARG A 1 66 ? -3.189 -20.266 -4.062 1 98.62 66 ARG A O 1
ATOM 516 N N . PHE A 1 67 ? -3.158 -21.844 -2.449 1 98.62 67 PHE A N 1
ATOM 517 C CA . PHE A 1 67 ? -4.59 -22.078 -2.316 1 98.62 67 PHE A CA 1
ATOM 518 C C . PHE A 1 67 ? -5.191 -22.531 -3.641 1 98.62 67 PHE A C 1
ATOM 520 O O . PHE A 1 67 ? -6.371 -22.297 -3.904 1 98.62 67 PHE A O 1
ATOM 527 N N . GLY A 1 68 ? -4.293 -23.016 -4.547 1 98.38 68 GLY A N 1
ATOM 528 C CA . GLY A 1 68 ? -4.762 -23.562 -5.805 1 98.38 68 GLY A CA 1
ATOM 529 C C . GLY A 1 68 ? -4.902 -22.516 -6.898 1 98.38 68 GLY A C 1
ATOM 530 O O . GLY A 1 68 ? -5.465 -22.797 -7.961 1 98.38 68 GLY A O 1
ATOM 531 N N . ALA A 1 69 ? -4.438 -21.344 -6.684 1 98.81 69 ALA A N 1
ATOM 532 C CA . ALA A 1 69 ? -4.547 -20.297 -7.691 1 98.81 69 ALA A CA 1
ATOM 533 C C . ALA A 1 69 ? -3.752 -20.656 -8.945 1 98.81 69 ALA A C 1
ATOM 535 O O . ALA A 1 69 ? -2.643 -21.188 -8.852 1 98.81 69 ALA A O 1
ATOM 536 N N . PRO A 1 70 ? -4.266 -20.344 -10.094 1 98.75 70 PRO A N 1
ATOM 537 C CA . PRO A 1 70 ? -3.568 -20.672 -11.336 1 98.75 70 PRO A CA 1
ATOM 538 C C . PRO A 1 70 ? -2.436 -19.703 -11.656 1 98.75 70 PRO A C 1
ATOM 540 O O . PRO A 1 70 ? -1.601 -19.969 -12.516 1 98.75 70 PRO A O 1
ATOM 543 N N . VAL A 1 71 ? -2.42 -18.516 -11.062 1 98.88 71 VAL A N 1
ATOM 544 C CA . VAL A 1 71 ? -1.391 -17.5 -11.227 1 98.88 71 VAL A CA 1
ATOM 545 C C . VAL A 1 71 ? -0.958 -16.969 -9.859 1 98.88 71 VAL A C 1
ATOM 547 O O . VAL A 1 71 ? -1.789 -16.781 -8.969 1 98.88 71 VAL A O 1
ATOM 550 N N . VAL A 1 72 ? 0.321 -16.812 -9.672 1 98.94 72 VAL A N 1
ATOM 551 C CA . VAL A 1 72 ? 0.861 -16.125 -8.5 1 98.94 72 VAL A CA 1
ATOM 552 C C . VAL A 1 72 ? 1.758 -14.977 -8.945 1 98.94 72 VAL A C 1
ATOM 554 O O . VAL A 1 72 ? 2.615 -15.148 -9.82 1 98.94 72 VAL A O 1
ATOM 557 N N . LEU A 1 73 ? 1.498 -13.828 -8.461 1 99 73 LEU A N 1
ATOM 558 C CA . LEU A 1 73 ? 2.424 -12.719 -8.656 1 99 73 LEU A CA 1
ATOM 559 C C . LEU A 1 73 ? 3.438 -12.648 -7.52 1 99 73 LEU A C 1
ATOM 561 O O . LEU A 1 73 ? 3.059 -12.633 -6.348 1 99 73 LEU A O 1
ATOM 565 N N . LEU A 1 74 ? 4.66 -12.734 -7.824 1 98.94 74 LEU A N 1
ATOM 566 C CA . LEU A 1 74 ? 5.715 -12.328 -6.906 1 98.94 74 LEU A CA 1
ATOM 567 C C . LEU A 1 74 ? 6.027 -10.844 -7.062 1 98.94 74 LEU A C 1
ATOM 569 O O . LEU A 1 74 ? 6.547 -10.422 -8.102 1 98.94 74 LEU A O 1
ATOM 573 N N . ILE A 1 75 ? 5.684 -10.086 -6.117 1 98.94 75 ILE A N 1
ATOM 574 C CA . ILE A 1 75 ? 5.848 -8.633 -6.172 1 98.94 75 ILE A CA 1
ATOM 575 C C . ILE A 1 75 ? 7.066 -8.227 -5.352 1 98.94 75 ILE A C 1
ATOM 577 O O . ILE A 1 75 ? 7.176 -8.57 -4.172 1 98.94 75 ILE A O 1
ATOM 581 N N . ALA A 1 76 ? 7.91 -7.543 -5.988 1 98.94 76 ALA A N 1
ATOM 582 C CA . ALA A 1 76 ? 9.203 -7.145 -5.445 1 98.94 76 ALA A CA 1
ATOM 583 C C . ALA A 1 76 ? 9.555 -5.715 -5.855 1 98.94 76 ALA A C 1
ATOM 585 O O . ALA A 1 76 ? 8.734 -5.016 -6.453 1 98.94 76 ALA A O 1
ATOM 586 N N . TYR A 1 77 ? 10.68 -5.246 -5.395 1 98.88 77 TYR A N 1
ATOM 587 C CA . TYR A 1 77 ? 11.258 -4.004 -5.895 1 98.88 77 TYR A CA 1
ATOM 588 C C . TYR A 1 77 ? 12.758 -4.145 -6.082 1 98.88 77 TYR A C 1
ATOM 590 O O . TYR A 1 77 ? 13.391 -5.027 -5.496 1 98.88 77 TYR A O 1
ATOM 598 N N . ASP A 1 78 ? 13.305 -3.373 -6.969 1 98.88 78 ASP A N 1
ATOM 599 C CA . ASP A 1 78 ? 14.75 -3.285 -7.172 1 98.88 78 ASP A CA 1
ATOM 600 C C . ASP A 1 78 ? 15.375 -2.287 -6.203 1 98.88 78 ASP A C 1
ATOM 602 O O . ASP A 1 78 ? 15.188 -1.077 -6.34 1 98.88 78 ASP A O 1
ATOM 606 N N . ALA A 1 79 ? 16.156 -2.762 -5.273 1 98.56 79 ALA A N 1
ATOM 607 C CA . ALA A 1 79 ? 16.734 -1.944 -4.211 1 98.56 79 ALA A CA 1
ATOM 608 C C . ALA A 1 79 ? 17.734 -0.94 -4.781 1 98.56 79 ALA A C 1
ATOM 610 O O . ALA A 1 79 ? 18.047 0.066 -4.141 1 98.56 79 ALA A O 1
ATOM 611 N N . ASP A 1 80 ? 18.25 -1.185 -5.918 1 98.56 80 ASP A N 1
ATOM 612 C CA . ASP A 1 80 ? 19.156 -0.251 -6.562 1 98.56 80 ASP A CA 1
ATOM 613 C C . ASP A 1 80 ? 18.406 0.937 -7.156 1 98.56 80 ASP A C 1
ATOM 615 O O . ASP A 1 80 ? 19.016 1.965 -7.473 1 98.56 80 ASP A O 1
ATOM 619 N N . GLU A 1 81 ? 17.094 0.771 -7.293 1 98.62 81 GLU A N 1
ATOM 620 C CA . GLU A 1 81 ? 16.312 1.796 -7.988 1 98.62 81 GLU A CA 1
ATOM 621 C C . GLU A 1 81 ? 15.398 2.543 -7.023 1 98.62 81 GLU A C 1
ATOM 623 O O . GLU A 1 81 ? 14.867 3.605 -7.359 1 98.62 81 GLU A O 1
ATOM 628 N N . ASP A 1 82 ? 15.188 2.012 -5.812 1 98.56 82 ASP A N 1
ATOM 629 C CA . ASP A 1 82 ? 14.195 2.629 -4.93 1 98.56 82 ASP A CA 1
ATOM 630 C C . ASP A 1 82 ? 14.727 3.936 -4.344 1 98.56 82 ASP A C 1
ATOM 632 O O . ASP A 1 82 ? 15.938 4.16 -4.305 1 98.56 82 ASP A O 1
ATOM 636 N N . TRP A 1 83 ? 13.852 4.816 -4 1 98.81 83 TRP A N 1
ATOM 637 C CA . TRP A 1 83 ? 14.195 6.105 -3.408 1 98.81 83 TRP A CA 1
ATOM 638 C C . TRP A 1 83 ? 14.773 5.922 -2.008 1 98.81 83 TRP A C 1
ATOM 640 O O . TRP A 1 83 ? 14.234 5.168 -1.197 1 98.81 83 TRP A O 1
ATOM 650 N N . LYS A 1 84 ? 15.898 6.598 -1.788 1 98.69 84 LYS A N 1
ATOM 651 C CA . LYS A 1 84 ? 16.547 6.617 -0.477 1 98.69 84 LYS A CA 1
ATOM 652 C C . LYS A 1 84 ? 16.359 7.969 0.205 1 98.69 84 LYS A C 1
ATOM 654 O O . LYS A 1 84 ? 16.641 9.016 -0.39 1 98.69 84 LYS A O 1
ATOM 659 N N . ASN A 1 85 ? 15.875 7.914 1.439 1 98.69 85 ASN A N 1
ATOM 660 C CA . ASN A 1 85 ? 15.641 9.148 2.18 1 98.69 85 ASN A CA 1
ATOM 661 C C . ASN A 1 85 ? 16.953 9.852 2.525 1 98.6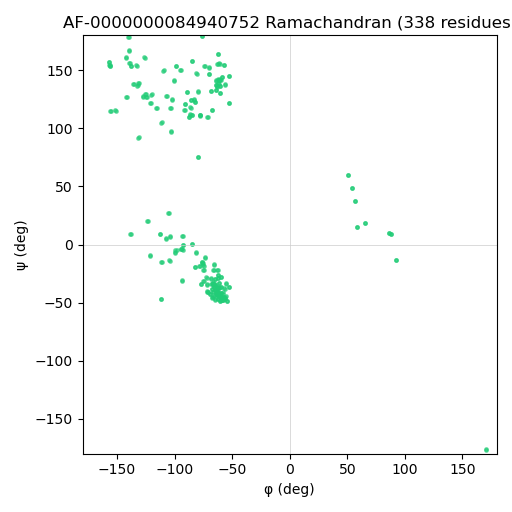9 85 ASN A C 1
ATOM 663 O O . ASN A 1 85 ? 17.766 9.32 3.285 1 98.69 85 ASN A O 1
ATOM 667 N N . PRO A 1 86 ? 17.188 11.047 1.999 1 98.5 86 PRO A N 1
ATOM 668 C CA . PRO A 1 86 ? 18.438 11.742 2.295 1 98.5 86 PRO A CA 1
ATOM 669 C C . PRO A 1 86 ? 18.484 12.297 3.719 1 98.5 86 PRO A C 1
ATOM 671 O O . PRO A 1 86 ? 19.531 12.711 4.188 1 98.5 86 PRO A O 1
ATOM 674 N N . LEU A 1 87 ? 17.359 12.297 4.402 1 98.31 87 LEU A N 1
ATOM 675 C CA . LEU A 1 87 ? 17.281 12.914 5.723 1 98.31 87 LEU A CA 1
ATOM 676 C C . LEU A 1 87 ? 17.391 11.859 6.82 1 98.31 87 LEU A C 1
ATOM 678 O O . LEU A 1 87 ? 17.484 12.195 8 1 98.31 87 LEU A O 1
ATOM 682 N N . GLU A 1 88 ? 17.375 10.609 6.391 1 98 88 GLU A N 1
ATOM 683 C CA . GLU A 1 88 ? 17.484 9.531 7.367 1 98 88 GLU A CA 1
ATOM 684 C C . GLU A 1 88 ? 18.047 8.266 6.727 1 98 88 GLU A C 1
ATOM 686 O O . GLU A 1 88 ? 17.359 7.582 5.973 1 98 88 GLU A O 1
ATOM 691 N N . GLU A 1 89 ? 19.188 7.879 7.137 1 97.25 89 GLU A N 1
ATOM 692 C CA . GLU A 1 89 ? 19.859 6.699 6.598 1 97.25 89 GLU A CA 1
ATOM 693 C C . GLU A 1 89 ? 19.062 5.43 6.891 1 97.25 89 GLU A C 1
ATOM 695 O O . GLU A 1 89 ? 18.531 5.266 7.992 1 97.25 89 GLU A O 1
ATOM 700 N N . GLY A 1 90 ? 18.953 4.574 5.926 1 96.56 90 GLY A N 1
ATOM 701 C CA . GLY A 1 90 ? 18.281 3.295 6.117 1 96.56 90 GLY A CA 1
ATOM 702 C C . GLY A 1 90 ? 16.812 3.328 5.758 1 96.56 90 GLY A C 1
ATOM 703 O O . GLY A 1 90 ? 16.156 2.283 5.668 1 96.56 90 GLY A O 1
ATOM 704 N N . ILE A 1 91 ? 16.234 4.508 5.59 1 97.88 91 ILE A N 1
ATOM 705 C CA . ILE A 1 91 ? 14.836 4.66 5.207 1 97.88 91 ILE A CA 1
ATOM 706 C C . ILE A 1 91 ? 14.719 4.734 3.686 1 97.88 91 ILE A C 1
ATOM 708 O O . ILE A 1 91 ? 15.297 5.629 3.057 1 97.88 91 ILE A O 1
ATOM 712 N N . HIS A 1 92 ? 14.023 3.697 3.139 1 98 92 HIS A N 1
ATOM 713 C CA . HIS A 1 92 ? 13.805 3.602 1.699 1 98 92 HIS A CA 1
ATOM 714 C C . HIS A 1 92 ? 12.32 3.436 1.378 1 98 92 HIS A C 1
ATOM 716 O O . HIS A 1 92 ? 11.547 2.982 2.223 1 98 92 HIS A O 1
ATOM 722 N N . ALA A 1 93 ? 11.984 3.732 0.133 1 98.81 93 ALA A N 1
ATOM 723 C CA . ALA A 1 93 ? 10.57 3.744 -0.228 1 98.81 93 ALA A CA 1
ATOM 724 C C . ALA A 1 93 ? 10.172 2.445 -0.922 1 98.81 93 ALA A C 1
ATOM 726 O O . ALA A 1 93 ? 8.992 2.215 -1.188 1 98.81 93 ALA A O 1
ATOM 727 N N . GLY A 1 94 ? 11.172 1.539 -1.179 1 98.81 94 GLY A N 1
ATOM 728 C CA . GLY A 1 94 ? 10.938 0.378 -2.023 1 98.81 94 GLY A CA 1
ATOM 729 C C . GLY A 1 94 ? 9.758 -0.462 -1.57 1 98.81 94 GLY A C 1
ATOM 730 O O . GLY A 1 94 ? 8.898 -0.825 -2.379 1 98.81 94 GLY A O 1
ATOM 731 N N . GLN A 1 95 ? 9.727 -0.774 -0.312 1 98.81 95 GLN A N 1
ATOM 732 C CA . GLN A 1 95 ? 8.656 -1.621 0.199 1 98.81 95 GLN A CA 1
ATOM 733 C C . GLN A 1 95 ? 7.309 -0.901 0.14 1 98.81 95 GLN A C 1
ATOM 735 O O . GLN A 1 95 ? 6.281 -1.518 -0.153 1 98.81 95 GLN A O 1
ATOM 740 N N . GLN A 1 96 ? 7.305 0.396 0.429 1 98.94 96 GLN A N 1
ATOM 741 C CA . GLN A 1 96 ? 6.094 1.19 0.26 1 98.94 96 GLN A CA 1
ATOM 742 C C . GLN A 1 96 ? 5.598 1.135 -1.183 1 98.94 96 GLN A C 1
ATOM 744 O O . GLN A 1 96 ? 4.422 0.852 -1.43 1 98.94 96 GLN A O 1
ATOM 749 N N . ASP A 1 97 ? 6.52 1.341 -2.1 1 98.94 97 ASP A N 1
ATOM 750 C CA . ASP A 1 97 ? 6.176 1.37 -3.518 1 98.94 97 ASP A CA 1
ATOM 751 C C . ASP A 1 97 ? 5.578 0.038 -3.965 1 98.94 97 ASP A C 1
ATOM 753 O O . ASP A 1 97 ? 4.523 0.009 -4.605 1 98.94 97 ASP A O 1
ATOM 757 N N . ALA A 1 98 ? 6.246 -1.023 -3.602 1 98.94 98 ALA A N 1
ATOM 758 C CA . ALA A 1 98 ? 5.742 -2.352 -3.941 1 98.94 98 ALA A CA 1
ATOM 759 C C . ALA A 1 98 ? 4.363 -2.59 -3.33 1 98.94 98 ALA A C 1
ATOM 761 O O . ALA A 1 98 ? 3.502 -3.217 -3.951 1 98.94 98 ALA A O 1
ATOM 762 N N . SER A 1 99 ? 4.145 -2.084 -2.141 1 98.94 99 SER A N 1
ATOM 763 C CA . SER A 1 99 ? 2.875 -2.281 -1.446 1 98.94 99 SER A CA 1
ATOM 764 C C . SER A 1 99 ? 1.758 -1.47 -2.094 1 98.94 99 SER A C 1
ATOM 766 O O . SER A 1 99 ? 0.62 -1.934 -2.186 1 98.94 99 SER A O 1
ATOM 768 N N . ILE A 1 100 ? 2.027 -0.246 -2.5 1 98.94 100 ILE A N 1
ATOM 769 C CA . ILE A 1 100 ? 1.05 0.556 -3.229 1 98.94 100 ILE A CA 1
ATOM 770 C C . ILE A 1 100 ? 0.649 -0.162 -4.516 1 98.94 100 ILE A C 1
ATOM 772 O O . ILE A 1 100 ? -0.54 -0.316 -4.805 1 98.94 100 ILE A O 1
ATOM 776 N N . VAL A 1 101 ? 1.67 -0.634 -5.242 1 98.94 101 VAL A N 1
ATOM 777 C CA . VAL A 1 101 ? 1.454 -1.342 -6.5 1 98.94 101 VAL A CA 1
ATOM 778 C C . VAL A 1 101 ? 0.58 -2.57 -6.258 1 98.94 101 VAL A C 1
ATOM 780 O O . VAL A 1 101 ? -0.405 -2.789 -6.969 1 98.94 101 VAL A O 1
ATOM 783 N N . ALA A 1 102 ? 0.902 -3.297 -5.27 1 98.94 102 ALA A N 1
ATOM 784 C CA . ALA A 1 102 ? 0.161 -4.512 -4.941 1 98.94 102 ALA A CA 1
ATOM 785 C C . ALA A 1 102 ? -1.276 -4.188 -4.543 1 98.94 102 ALA A C 1
ATOM 787 O O . ALA A 1 102 ? -2.203 -4.926 -4.879 1 98.94 102 ALA A O 1
ATOM 788 N N . THR A 1 103 ? -1.456 -3.109 -3.816 1 98.94 103 THR A N 1
ATOM 789 C CA . THR A 1 103 ? -2.799 -2.703 -3.418 1 98.94 103 THR A CA 1
ATOM 790 C C . THR A 1 103 ? -3.637 -2.334 -4.641 1 98.94 103 THR A C 1
ATOM 792 O O . THR A 1 103 ? -4.809 -2.703 -4.727 1 98.94 103 THR A O 1
ATOM 795 N N . HIS A 1 104 ? -3.027 -1.602 -5.578 1 98.94 104 HIS A N 1
ATOM 796 C CA . HIS A 1 104 ? -3.711 -1.303 -6.832 1 98.94 104 HIS A CA 1
ATOM 797 C C . HIS A 1 104 ? -4.148 -2.58 -7.539 1 98.94 104 HIS A C 1
ATOM 799 O O . HIS A 1 104 ? -5.293 -2.693 -7.977 1 98.94 104 HIS A O 1
ATOM 805 N N . ILE A 1 105 ? -3.27 -3.512 -7.605 1 98.94 105 ILE A N 1
ATOM 806 C CA . ILE A 1 105 ? -3.533 -4.777 -8.281 1 98.94 105 ILE A CA 1
ATOM 807 C C . IL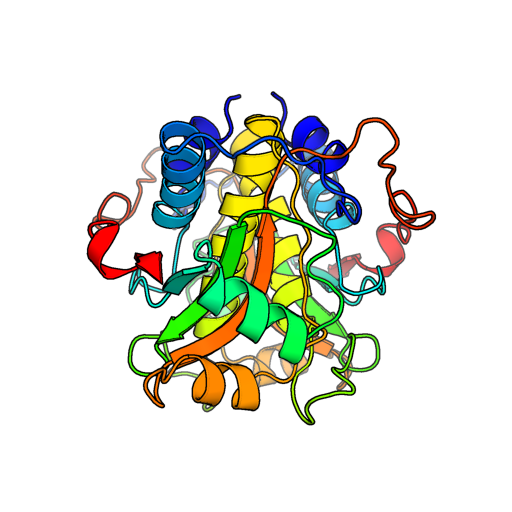E A 1 105 ? -4.676 -5.508 -7.578 1 98.94 105 ILE A C 1
ATOM 809 O O . ILE A 1 105 ? -5.613 -5.973 -8.227 1 98.94 105 ILE A O 1
ATOM 813 N N . MET A 1 106 ? -4.617 -5.578 -6.297 1 98.94 106 MET A N 1
ATOM 814 C CA . MET A 1 106 ? -5.602 -6.27 -5.465 1 98.94 106 MET A CA 1
ATOM 815 C C . MET A 1 106 ? -6.992 -5.684 -5.672 1 98.94 106 MET A C 1
ATOM 817 O O . MET A 1 106 ? -7.957 -6.418 -5.891 1 98.94 106 MET A O 1
ATOM 821 N N . LEU A 1 107 ? -7.105 -4.367 -5.668 1 98.88 107 LEU A N 1
ATOM 822 C CA . LEU A 1 107 ? -8.391 -3.697 -5.82 1 98.88 107 LEU A CA 1
ATOM 823 C C . LEU A 1 107 ? -8.906 -3.838 -7.25 1 98.88 107 LEU A C 1
ATOM 825 O O . LEU A 1 107 ? -10.094 -4.098 -7.461 1 98.88 107 LEU A O 1
ATOM 829 N N . ALA A 1 108 ? -8.016 -3.705 -8.227 1 98.75 108 ALA A N 1
ATOM 830 C CA . ALA A 1 108 ? -8.406 -3.883 -9.625 1 98.75 108 ALA A CA 1
ATOM 831 C C . ALA A 1 108 ? -8.883 -5.309 -9.883 1 98.75 108 ALA A C 1
ATOM 833 O O . ALA A 1 108 ? -9.836 -5.527 -10.625 1 98.75 108 ALA A O 1
ATOM 834 N N . ALA A 1 109 ? -8.203 -6.289 -9.297 1 98.81 109 ALA A N 1
ATOM 835 C CA . ALA A 1 109 ? -8.609 -7.688 -9.438 1 98.81 109 ALA A CA 1
ATOM 836 C C . ALA A 1 109 ? -10.023 -7.902 -8.906 1 98.81 109 ALA A C 1
ATOM 838 O O . ALA A 1 109 ? -10.852 -8.531 -9.562 1 98.81 109 ALA A O 1
ATOM 839 N N . THR A 1 110 ? -10.289 -7.355 -7.738 1 98.69 110 THR A N 1
ATOM 840 C CA . THR A 1 110 ? -11.617 -7.469 -7.141 1 98.69 110 THR A CA 1
ATOM 841 C C . THR A 1 110 ? -12.68 -6.895 -8.07 1 98.69 110 THR A C 1
ATOM 843 O O . THR A 1 110 ? -13.711 -7.523 -8.305 1 98.69 110 THR A O 1
ATOM 846 N N . GLU A 1 111 ? -12.398 -5.742 -8.617 1 98.31 111 GLU A N 1
ATOM 847 C CA . GLU A 1 111 ? -13.352 -5.105 -9.523 1 98.31 111 GLU A CA 1
ATOM 848 C C . GLU A 1 111 ? -13.547 -5.945 -10.789 1 98.31 111 GLU A C 1
ATOM 850 O O . GLU A 1 111 ? -14.641 -5.969 -11.352 1 98.31 111 GLU A O 1
ATOM 855 N N . ALA A 1 112 ? -12.539 -6.699 -11.227 1 98.06 112 ALA A N 1
ATOM 856 C CA . ALA A 1 112 ? -12.586 -7.512 -12.438 1 98.06 112 ALA A CA 1
ATOM 857 C C . ALA A 1 112 ? -13.211 -8.875 -12.156 1 98.06 112 ALA A C 1
ATOM 859 O O . ALA A 1 112 ? -13.273 -9.727 -13.047 1 98.06 112 ALA A O 1
ATOM 860 N N . GLY A 1 113 ? -13.602 -9.094 -10.914 1 97.88 113 GLY A N 1
ATOM 861 C CA . GLY A 1 113 ? -14.234 -10.344 -10.547 1 97.88 113 GLY A CA 1
ATOM 862 C C . GLY A 1 113 ? -13.242 -11.43 -10.18 1 97.88 113 GLY A C 1
ATOM 863 O O . GLY A 1 113 ? -13.594 -12.609 -10.086 1 97.88 113 GLY A O 1
ATOM 864 N N . LEU A 1 114 ? -11.977 -11.062 -10.047 1 98.81 114 LEU A N 1
ATOM 865 C CA . LEU A 1 114 ? -10.93 -11.984 -9.617 1 98.81 114 LEU A CA 1
ATOM 866 C C . LEU A 1 114 ? -10.703 -11.891 -8.109 1 98.81 114 LEU A C 1
ATOM 868 O O . LEU A 1 114 ? -10.969 -10.844 -7.508 1 98.81 114 LEU A O 1
ATOM 872 N N . GLY A 1 115 ? -10.289 -12.992 -7.477 1 98.69 115 GLY A N 1
ATOM 873 C CA . GLY A 1 115 ? -9.844 -13.016 -6.09 1 98.69 115 GLY A CA 1
ATOM 874 C C . GLY A 1 115 ? -8.336 -12.984 -5.953 1 98.69 115 GLY A C 1
ATOM 875 O O . GLY A 1 115 ? -7.613 -13.391 -6.867 1 98.69 115 GLY A O 1
ATOM 876 N N . THR A 1 116 ? -7.887 -12.492 -4.863 1 98.94 116 THR A N 1
ATOM 877 C CA . THR A 1 116 ? -6.473 -12.492 -4.52 1 98.94 116 THR A CA 1
ATOM 878 C C . THR A 1 116 ? -6.273 -12.805 -3.037 1 98.9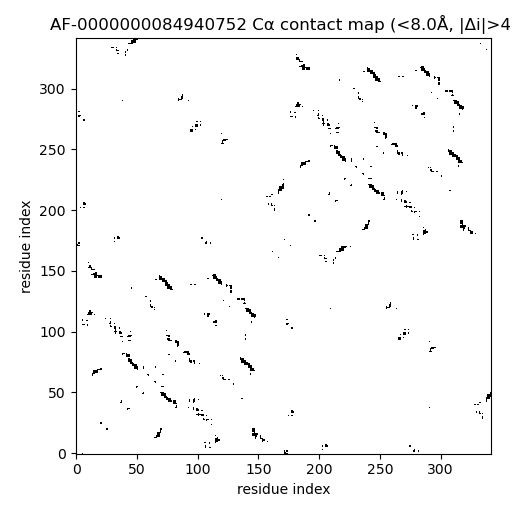4 116 THR A C 1
ATOM 880 O O . THR A 1 116 ? -7.238 -12.812 -2.268 1 98.94 116 THR A O 1
ATOM 883 N N . CYS A 1 117 ? -5.062 -13.078 -2.699 1 98.94 117 CYS A N 1
ATOM 884 C CA . CYS A 1 117 ? -4.633 -13.164 -1.308 1 98.94 117 CYS A CA 1
ATOM 885 C C . CYS A 1 117 ? -3.23 -12.586 -1.134 1 98.94 117 CYS A C 1
ATOM 887 O O . CYS A 1 117 ? -2.314 -12.938 -1.878 1 98.94 117 CYS A O 1
ATOM 889 N N . TRP A 1 118 ? -3.121 -11.656 -0.197 1 98.94 118 TRP A N 1
ATOM 890 C CA . TRP A 1 118 ? -1.824 -11.094 0.163 1 98.94 118 TRP A CA 1
ATOM 891 C C . TRP A 1 118 ? -1.044 -12.055 1.056 1 98.94 118 TRP A C 1
ATOM 893 O O . TRP A 1 118 ? -1.37 -12.219 2.234 1 98.94 118 TRP A O 1
ATOM 903 N N . VAL A 1 119 ? 0.076 -12.656 0.556 1 98.88 119 VAL A N 1
ATOM 904 C CA . VAL A 1 119 ? 0.762 -13.734 1.271 1 98.88 119 VAL A CA 1
ATOM 905 C C . VAL A 1 119 ? 2.17 -13.281 1.652 1 98.88 119 VAL A C 1
ATOM 907 O O . VAL A 1 119 ? 2.994 -12.992 0.781 1 98.88 119 VAL A O 1
ATOM 910 N N . ASN A 1 120 ? 2.379 -13.234 2.93 1 98.81 120 ASN A N 1
ATOM 911 C CA . ASN A 1 120 ? 3.705 -12.945 3.461 1 98.81 120 ASN A CA 1
ATOM 912 C C . ASN A 1 120 ? 4.383 -14.203 4 1 98.81 120 ASN A C 1
ATOM 914 O O . ASN A 1 120 ? 5.59 -14.203 4.254 1 98.81 120 ASN A O 1
ATOM 918 N N . LEU A 1 121 ? 3.617 -15.273 4.172 1 98.75 121 LEU A N 1
ATOM 919 C CA . LEU A 1 121 ? 4.145 -16.484 4.801 1 98.75 121 LEU A CA 1
ATOM 920 C C . LEU A 1 121 ? 4.961 -17.297 3.809 1 98.75 121 LEU A C 1
ATOM 922 O O . LEU A 1 121 ? 4.508 -18.344 3.33 1 98.75 121 LEU A O 1
ATOM 926 N N . PHE A 1 122 ? 6.156 -16.891 3.486 1 98.81 122 PHE A N 1
ATOM 927 C CA . PHE A 1 122 ? 7.184 -17.562 2.697 1 98.81 122 PHE A CA 1
ATOM 928 C C . PHE A 1 122 ? 8.57 -17.031 3.045 1 98.81 122 PHE A C 1
ATOM 930 O O . PHE A 1 122 ? 8.695 -15.922 3.574 1 98.81 122 PHE A O 1
ATOM 937 N N . PRO A 1 123 ? 9.594 -17.812 2.861 1 98.69 123 PRO A N 1
ATOM 938 C CA . PRO A 1 123 ? 10.953 -17.312 3.055 1 98.69 123 PRO A CA 1
ATOM 939 C C . PRO A 1 123 ? 11.445 -16.469 1.879 1 98.69 123 PRO A C 1
ATOM 941 O O . PRO A 1 123 ? 11.766 -17.016 0.818 1 98.69 123 PRO A O 1
ATOM 944 N N . ASN A 1 124 ? 11.617 -15.18 2.07 1 97.88 124 ASN A N 1
ATOM 945 C CA . ASN A 1 124 ? 11.906 -14.227 1.002 1 97.88 124 ASN A CA 1
ATOM 946 C C . ASN A 1 124 ? 13.234 -14.539 0.324 1 97.88 124 ASN A C 1
ATOM 948 O O . ASN A 1 124 ? 13.336 -14.492 -0.903 1 97.88 124 ASN A O 1
ATOM 952 N N . SER A 1 125 ? 14.211 -14.828 1.161 1 97 125 SER A N 1
ATOM 953 C CA . SER A 1 125 ? 15.523 -15.117 0.597 1 97 125 SER A CA 1
ATOM 954 C C . SER A 1 125 ? 15.492 -16.391 -0.252 1 97 125 SER A C 1
ATOM 956 O O . SER A 1 125 ? 16.172 -16.469 -1.281 1 97 125 SER A O 1
ATOM 958 N N . GLN A 1 126 ? 14.711 -17.375 0.127 1 98 126 GLN A N 1
ATOM 959 C CA . GLN A 1 126 ? 14.609 -18.609 -0.637 1 98 126 GLN A CA 1
ATOM 960 C C . GLN A 1 126 ? 13.828 -18.391 -1.934 1 98 126 GLN A C 1
ATOM 962 O O . GLN A 1 126 ? 14.023 -19.125 -2.908 1 98 126 GLN A O 1
ATOM 967 N N . ALA A 1 127 ? 12.922 -17.422 -1.92 1 98.31 127 ALA A N 1
ATOM 968 C CA . ALA A 1 127 ? 12.25 -17.078 -3.168 1 98.31 127 ALA A CA 1
ATOM 969 C C . ALA A 1 127 ? 13.242 -16.547 -4.195 1 98.31 127 ALA A C 1
ATOM 971 O O . ALA A 1 127 ? 13.172 -16.891 -5.379 1 98.31 127 ALA A O 1
ATOM 972 N N . ASN A 1 128 ? 14.18 -15.664 -3.721 1 98.06 128 ASN A N 1
ATOM 973 C CA . ASN A 1 128 ? 15.234 -15.18 -4.609 1 98.06 128 ASN A CA 1
ATOM 974 C C . ASN A 1 128 ? 16.016 -16.344 -5.234 1 98.06 128 ASN A C 1
ATOM 976 O O . ASN A 1 128 ? 16.25 -16.344 -6.441 1 98.06 128 ASN A O 1
ATOM 980 N N . GLU A 1 129 ? 16.328 -17.25 -4.438 1 97.94 129 GLU A N 1
ATOM 981 C CA . GLU A 1 129 ? 17.109 -18.406 -4.895 1 97.94 129 GLU A CA 1
ATOM 982 C C . GLU A 1 129 ? 16.297 -19.266 -5.855 1 97.94 129 GLU A C 1
ATOM 984 O O . GLU A 1 129 ? 16.781 -19.656 -6.918 1 97.94 129 GLU A O 1
ATOM 989 N N . ALA A 1 130 ? 15.062 -19.531 -5.504 1 98.44 130 ALA A N 1
ATOM 990 C CA . ALA A 1 130 ? 14.203 -20.422 -6.27 1 98.44 130 ALA A CA 1
ATOM 991 C C . ALA A 1 130 ? 13.977 -19.891 -7.68 1 98.44 130 ALA A C 1
ATOM 993 O O . ALA A 1 130 ? 13.875 -20.672 -8.633 1 98.44 130 ALA A O 1
ATOM 994 N N . PHE A 1 131 ? 13.945 -18.594 -7.809 1 98.56 131 PHE A N 1
ATOM 995 C CA . PHE A 1 131 ? 13.594 -18.016 -9.102 1 98.56 131 PHE A CA 1
ATOM 996 C C . PHE A 1 131 ? 14.797 -17.297 -9.711 1 98.56 131 PHE A C 1
ATOM 998 O O . PHE A 1 131 ? 14.648 -16.547 -10.688 1 98.56 131 PHE A O 1
ATOM 1005 N N . ASP A 1 132 ? 15.961 -17.438 -9.125 1 97.88 132 ASP A N 1
ATOM 1006 C CA . ASP A 1 132 ? 17.219 -16.875 -9.617 1 97.88 132 ASP A CA 1
ATOM 1007 C C . ASP A 1 132 ? 17.109 -15.375 -9.852 1 97.88 132 ASP A C 1
ATOM 1009 O O . ASP A 1 132 ? 17.422 -14.891 -10.938 1 97.88 132 ASP A O 1
ATOM 1013 N N . LEU A 1 133 ? 16.594 -14.719 -8.875 1 98.12 133 LEU A N 1
ATOM 1014 C CA . LEU A 1 133 ? 16.438 -13.273 -8.977 1 98.12 133 LEU A CA 1
ATOM 1015 C C . LEU A 1 133 ? 17.75 -12.562 -8.656 1 98.12 133 LEU A C 1
ATOM 1017 O O . LEU A 1 133 ? 18.516 -13.023 -7.805 1 98.12 133 LEU A O 1
ATOM 1021 N N . PRO A 1 134 ? 17.953 -11.438 -9.312 1 96.94 134 PRO A N 1
ATOM 1022 C CA . PRO A 1 134 ? 19.125 -10.641 -8.945 1 96.94 134 PRO A CA 1
ATOM 1023 C C . PRO A 1 134 ? 19.141 -10.258 -7.469 1 96.94 134 PRO A C 1
ATOM 1025 O O . PRO A 1 134 ? 18.078 -10.094 -6.855 1 96.94 134 PRO A O 1
ATOM 1028 N N . GLU A 1 135 ? 20.297 -10.031 -6.938 1 96.5 135 GLU A N 1
ATOM 1029 C CA . GLU A 1 135 ? 20.469 -9.703 -5.527 1 96.5 135 GLU A CA 1
ATOM 1030 C C . GLU A 1 135 ? 19.766 -8.398 -5.172 1 96.5 135 GLU A C 1
ATOM 1032 O O . GLU A 1 135 ? 19.297 -8.227 -4.047 1 96.5 135 GLU A O 1
ATOM 1037 N N . SER A 1 136 ? 19.656 -7.527 -6.129 1 98.25 136 SER A N 1
ATOM 1038 C CA . SER A 1 136 ? 19.078 -6.219 -5.871 1 98.25 136 SER A CA 1
ATOM 1039 C C . SER A 1 136 ? 17.547 -6.305 -5.762 1 98.25 136 SER A C 1
ATOM 1041 O O . SER A 1 136 ? 16.906 -5.363 -5.305 1 98.25 136 SER A O 1
ATOM 1043 N N . ILE A 1 137 ? 17 -7.445 -6.223 1 98.75 137 ILE A N 1
ATOM 1044 C CA . ILE A 1 137 ? 15.547 -7.613 -6.172 1 98.75 137 ILE A CA 1
ATOM 1045 C C . ILE A 1 137 ? 15.125 -8.102 -4.789 1 98.75 137 ILE A C 1
ATOM 1047 O O . ILE A 1 137 ? 15.641 -9.117 -4.305 1 98.75 137 ILE A O 1
ATOM 1051 N N . VAL A 1 138 ? 14.227 -7.367 -4.168 1 98.69 138 VAL A N 1
ATOM 1052 C CA . VAL A 1 138 ? 13.75 -7.688 -2.828 1 98.69 138 VAL A CA 1
ATOM 1053 C C . VAL A 1 138 ? 12.297 -8.141 -2.895 1 98.69 138 VAL A C 1
ATOM 1055 O O . VAL A 1 138 ? 11.391 -7.324 -3.08 1 98.69 138 VAL A O 1
ATOM 1058 N N . PRO A 1 139 ? 12.055 -9.461 -2.752 1 98.81 139 PRO A N 1
ATOM 1059 C CA . PRO A 1 139 ? 10.672 -9.93 -2.701 1 98.81 139 PRO A CA 1
ATOM 1060 C C . PRO A 1 139 ? 9.891 -9.336 -1.526 1 98.81 139 PRO A C 1
ATOM 1062 O O . PRO A 1 139 ? 10.414 -9.25 -0.414 1 98.81 139 PRO A O 1
ATOM 1065 N N . VAL A 1 140 ? 8.695 -8.914 -1.75 1 98.81 140 VAL A N 1
ATOM 1066 C CA . VAL A 1 140 ? 7.883 -8.289 -0.711 1 98.81 140 VAL A CA 1
ATOM 1067 C C . VAL A 1 140 ? 6.715 -9.203 -0.351 1 98.81 140 VAL A C 1
ATOM 1069 O O . VAL A 1 140 ? 6.457 -9.453 0.828 1 98.81 140 VAL A O 1
ATOM 1072 N N . LEU A 1 141 ? 6.023 -9.727 -1.378 1 98.88 141 LEU A N 1
ATOM 1073 C CA . LEU A 1 141 ? 4.859 -10.57 -1.136 1 98.88 141 LEU A CA 1
ATOM 1074 C C . LEU A 1 141 ? 4.586 -11.477 -2.33 1 98.88 141 LEU A C 1
ATOM 1076 O O . LEU A 1 141 ? 5.086 -11.227 -3.432 1 98.88 141 LEU A O 1
ATOM 1080 N N . LEU A 1 142 ? 3.906 -12.562 -2.102 1 98.94 142 LEU A N 1
ATOM 1081 C CA . LEU A 1 142 ? 3.248 -13.359 -3.135 1 98.94 142 LEU A CA 1
ATOM 1082 C C . LEU A 1 142 ? 1.753 -13.062 -3.178 1 98.94 142 LEU A C 1
ATOM 1084 O O . LEU A 1 142 ? 1.119 -12.891 -2.133 1 98.94 142 LEU A O 1
ATOM 1088 N N . MET A 1 143 ? 1.202 -13.023 -4.422 1 98.94 143 MET A N 1
ATOM 1089 C CA . MET A 1 143 ? -0.23 -12.773 -4.559 1 98.94 143 MET A CA 1
ATOM 1090 C C . MET A 1 143 ? -0.869 -13.789 -5.5 1 98.94 143 MET A C 1
ATOM 1092 O O . MET A 1 143 ? -0.958 -13.555 -6.707 1 98.94 143 MET A O 1
ATOM 1096 N N . PRO A 1 144 ? -1.368 -14.891 -4.91 1 98.94 144 PRO A N 1
ATOM 1097 C CA . PRO A 1 144 ? -2.24 -15.734 -5.73 1 98.94 144 PRO A CA 1
ATOM 1098 C C . PRO A 1 144 ? -3.428 -14.969 -6.309 1 98.94 144 PRO A C 1
ATOM 1100 O O . PRO A 1 144 ? -4 -14.109 -5.633 1 98.94 144 PRO A O 1
ATOM 1103 N N . ILE A 1 145 ? -3.732 -15.219 -7.566 1 98.88 145 ILE A N 1
ATOM 1104 C CA . ILE A 1 145 ? -4.844 -14.578 -8.258 1 98.88 145 ILE A CA 1
ATOM 1105 C C . ILE A 1 145 ? -5.621 -15.609 -9.062 1 98.88 145 ILE A C 1
ATOM 1107 O O . ILE A 1 145 ? -5.027 -16.484 -9.695 1 98.88 145 ILE A O 1
ATOM 1111 N N . GLY A 1 146 ? -6.867 -15.531 -9.039 1 98.88 146 GLY A N 1
ATOM 1112 C CA . GLY A 1 146 ? -7.781 -16.391 -9.773 1 98.88 146 GLY A CA 1
ATOM 1113 C C . GLY A 1 146 ? -9.234 -16.203 -9.375 1 98.88 146 GLY A C 1
ATOM 1114 O O . GLY A 1 146 ? -9.555 -15.289 -8.609 1 98.88 146 GLY A O 1
ATOM 1115 N N . TYR A 1 147 ? -10.07 -17 -9.945 1 98.88 147 TYR A N 1
ATOM 1116 C CA . TYR A 1 147 ? -11.477 -16.969 -9.562 1 98.88 147 TYR A CA 1
ATOM 1117 C C . TYR A 1 147 ? -11.711 -17.734 -8.266 1 98.88 147 TYR A C 1
ATOM 1119 O O . TYR A 1 147 ? -11.219 -18.859 -8.102 1 98.88 147 TYR A O 1
ATOM 1127 N N . ALA A 1 148 ? -12.414 -17.094 -7.363 1 98.81 148 ALA A N 1
ATOM 1128 C CA . ALA A 1 148 ? -12.766 -17.766 -6.117 1 98.81 148 ALA A CA 1
ATOM 1129 C C . ALA A 1 148 ? -13.617 -19 -6.387 1 98.81 148 ALA A C 1
ATOM 1131 O O . ALA A 1 148 ? -14.469 -19 -7.277 1 98.81 148 ALA A O 1
ATOM 1132 N N . ALA A 1 149 ? -13.367 -20.016 -5.645 1 98.75 149 ALA A N 1
ATOM 1133 C CA . ALA A 1 149 ? -14.258 -21.172 -5.703 1 98.75 149 ALA A CA 1
ATOM 1134 C C . ALA A 1 149 ? -15.68 -20.797 -5.301 1 98.75 149 ALA A C 1
ATOM 1136 O O . ALA A 1 149 ? -15.883 -19.828 -4.562 1 98.75 149 ALA A O 1
ATOM 1137 N N . PRO A 1 150 ? -16.625 -21.531 -5.746 1 97.56 150 PRO A N 1
ATOM 1138 C CA . PRO A 1 150 ? -18.016 -21.172 -5.449 1 97.56 150 PRO A CA 1
ATOM 1139 C C . PRO A 1 150 ? -18.297 -21.125 -3.951 1 97.56 150 PRO A C 1
ATOM 1141 O O . PRO A 1 150 ? -19.141 -20.359 -3.508 1 97.56 150 PRO A O 1
ATOM 1144 N N . ASP A 1 151 ? -17.562 -21.906 -3.174 1 97.75 151 ASP A N 1
ATOM 1145 C CA . ASP A 1 151 ? -17.828 -21.969 -1.742 1 97.75 151 ASP A CA 1
ATOM 1146 C C . ASP A 1 151 ? -16.797 -21.172 -0.948 1 97.75 151 ASP A C 1
ATOM 1148 O O . ASP A 1 151 ? -16.703 -21.312 0.273 1 97.75 151 ASP A O 1
ATOM 1152 N N . ALA A 1 152 ? -15.953 -20.469 -1.681 1 98.25 152 ALA A N 1
ATOM 1153 C CA . ALA A 1 152 ? -14.992 -19.609 -0.996 1 98.25 152 ALA A CA 1
ATOM 1154 C C . ALA A 1 152 ? -15.703 -18.531 -0.178 1 98.25 152 ALA A C 1
ATOM 1156 O O . ALA A 1 152 ? -16.734 -18 -0.604 1 98.25 152 ALA A O 1
ATOM 1157 N N . LYS A 1 153 ? -15.234 -18.25 1.027 1 97.12 153 LYS A N 1
ATOM 1158 C CA . LYS A 1 153 ? -15.773 -17.219 1.903 1 97.12 153 LYS A CA 1
ATOM 1159 C C . LYS A 1 153 ? -14.656 -16.453 2.604 1 97.12 153 LYS A C 1
ATOM 1161 O O . LYS A 1 153 ? -13.555 -16.969 2.789 1 97.12 153 LYS A O 1
ATOM 1166 N N . PRO A 1 154 ? -14.93 -15.258 3.012 1 97.56 154 PRO A N 1
ATOM 1167 C CA . PRO A 1 154 ? -13.938 -14.523 3.799 1 97.56 154 PRO A CA 1
ATOM 1168 C C . PRO A 1 154 ? -13.625 -15.203 5.129 1 97.56 154 PRO A C 1
ATOM 1170 O O . PRO A 1 154 ? -14.414 -16.016 5.617 1 97.56 154 PRO A O 1
ATOM 1173 N N . SER A 1 155 ? -12.469 -14.914 5.605 1 96.88 155 SER A N 1
ATOM 1174 C CA . SER A 1 155 ? -12.109 -15.406 6.93 1 96.88 155 SER A CA 1
ATOM 1175 C C . SER A 1 155 ? -13.047 -14.844 8 1 96.88 155 SER A C 1
ATOM 1177 O O . SER A 1 155 ? -13.719 -13.836 7.777 1 96.88 155 SER A O 1
ATOM 1179 N N . ARG A 1 156 ? -13.062 -15.43 9.164 1 95.69 156 ARG A N 1
ATOM 1180 C CA . ARG A 1 156 ? -13.922 -15.031 10.273 1 95.69 156 ARG A CA 1
ATOM 1181 C C . ARG A 1 156 ? -13.586 -13.617 10.742 1 95.69 156 ARG A C 1
ATOM 1183 O O . ARG A 1 156 ? -14.453 -12.914 11.258 1 95.69 156 ARG A O 1
ATOM 1190 N N . LEU A 1 157 ? -12.336 -13.203 10.414 1 95.5 157 LEU A N 1
ATOM 1191 C CA . LEU A 1 157 ? -11.867 -11.922 10.922 1 95.5 157 LEU A CA 1
ATOM 1192 C C . LEU A 1 157 ? -12.141 -10.797 9.93 1 95.5 157 LEU A C 1
ATOM 1194 O O . LEU A 1 157 ? -11.898 -9.625 10.219 1 95.5 157 LEU A O 1
ATOM 1198 N N . HIS A 1 158 ? -12.633 -11.102 8.805 1 96.38 158 HIS A N 1
ATOM 1199 C CA . HIS A 1 158 ? -12.703 -10.195 7.668 1 96.38 158 HIS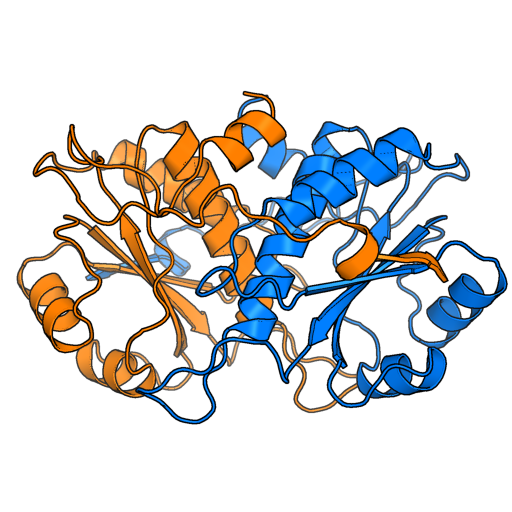 A CA 1
ATOM 1200 C C . HIS A 1 158 ? -13.422 -8.906 8.039 1 96.38 158 HIS A C 1
ATOM 1202 O O . HIS A 1 158 ? -13.039 -7.824 7.582 1 96.38 158 HIS A O 1
ATOM 1208 N N . ASP A 1 159 ? -14.398 -8.977 8.906 1 95.25 159 ASP A N 1
ATOM 1209 C CA . ASP A 1 159 ? -15.203 -7.801 9.211 1 95.25 159 ASP A CA 1
ATOM 1210 C C . ASP A 1 159 ? -14.875 -7.258 10.602 1 95.25 159 ASP A C 1
ATOM 1212 O O . ASP A 1 159 ? -15.547 -6.348 11.094 1 95.25 159 ASP A O 1
ATOM 1216 N N . GLU A 1 160 ? -13.875 -7.871 11.172 1 97.56 160 GLU A N 1
ATOM 1217 C CA . GLU A 1 160 ? -13.469 -7.402 12.492 1 97.56 160 GLU A CA 1
ATOM 1218 C C . GLU A 1 160 ? -12.469 -6.254 12.383 1 97.56 160 GLU A C 1
ATOM 1220 O O . GLU A 1 160 ? -11.367 -6.426 11.852 1 97.56 160 GLU A O 1
ATOM 1225 N N . ARG A 1 161 ? -12.898 -5.086 12.922 1 98 161 ARG A N 1
ATOM 1226 C CA . ARG A 1 161 ? -12.023 -3.914 12.922 1 98 161 ARG A CA 1
ATOM 1227 C C . ARG A 1 161 ? -11.977 -3.27 14.305 1 98 161 ARG A C 1
ATOM 1229 O O . ARG A 1 161 ? -13 -3.16 14.984 1 98 161 ARG A O 1
ATOM 1236 N N . LYS A 1 162 ? -10.781 -2.869 14.656 1 97.88 162 LYS A N 1
ATOM 1237 C CA . LYS A 1 162 ? -10.68 -2.012 15.828 1 97.88 162 LYS A CA 1
ATOM 1238 C C . LYS A 1 162 ? -11.461 -0.717 15.641 1 97.88 162 LYS A C 1
ATOM 1240 O O . LYS A 1 162 ? -11.484 -0.152 14.547 1 97.88 162 LYS A O 1
ATOM 1245 N N . PRO A 1 163 ? -12.086 -0.311 16.766 1 97.25 163 PRO A N 1
ATOM 1246 C CA . PRO A 1 163 ? -12.641 1.041 16.656 1 97.25 163 PRO A CA 1
ATOM 1247 C C . PRO A 1 163 ? -11.609 2.068 16.203 1 97.25 163 PRO A C 1
ATOM 1249 O O . PRO A 1 163 ? -10.43 1.968 16.562 1 97.25 163 PRO A O 1
ATOM 1252 N N . LEU A 1 164 ? -12.047 3.02 15.438 1 96.94 164 LEU A N 1
ATOM 1253 C CA . LEU A 1 164 ? -11.148 4.02 14.867 1 96.94 164 LEU A CA 1
ATOM 1254 C C . LEU A 1 164 ? -10.305 4.676 15.961 1 96.94 164 LEU A C 1
ATOM 1256 O O . LEU A 1 164 ? -9.125 4.953 15.75 1 96.94 164 LEU A O 1
ATOM 1260 N N . GLU A 1 165 ? -10.859 4.906 17.125 1 96.75 165 GLU A N 1
ATOM 1261 C CA . GLU A 1 165 ? -10.188 5.625 18.219 1 96.75 165 GLU A CA 1
ATOM 1262 C C . GLU A 1 165 ? -8.992 4.84 18.734 1 96.75 165 GLU A C 1
ATOM 1264 O O . GLU A 1 165 ? -8.125 5.395 19.422 1 96.75 165 GLU A O 1
ATOM 1269 N N . GLU A 1 166 ? -8.93 3.521 18.422 1 97.56 166 GLU A N 1
ATOM 1270 C CA . GLU A 1 166 ? -7.805 2.699 18.859 1 97.56 166 GLU A CA 1
ATOM 1271 C C . GLU A 1 166 ? -6.613 2.844 17.922 1 97.56 166 GLU A C 1
ATOM 1273 O O . GLU A 1 166 ? -5.477 2.535 18.297 1 97.56 166 GLU A O 1
ATOM 1278 N N . THR A 1 167 ? -6.906 3.338 16.672 1 98.31 167 THR A N 1
ATOM 1279 C CA . THR A 1 167 ? -5.809 3.398 15.711 1 98.31 167 THR A CA 1
ATOM 1280 C C . THR A 1 167 ? -5.594 4.828 15.219 1 98.31 167 THR A C 1
ATOM 1282 O O . THR A 1 167 ? -4.586 5.125 14.578 1 98.31 167 THR A O 1
ATOM 1285 N N . VAL A 1 168 ? -6.5 5.727 15.555 1 98.69 168 VAL A N 1
ATOM 1286 C CA . VAL A 1 168 ? -6.406 7.113 15.109 1 98.69 168 VAL A CA 1
ATOM 1287 C C . VAL A 1 168 ? -6.332 8.039 16.312 1 98.69 168 VAL A C 1
ATOM 1289 O O . VAL A 1 168 ? -7.137 7.926 17.25 1 98.69 168 VAL A O 1
ATOM 1292 N N . THR A 1 169 ? -5.383 8.898 16.328 1 98.38 169 THR A N 1
ATOM 1293 C CA . THR A 1 169 ? -5.207 9.891 17.375 1 98.38 169 THR A CA 1
ATOM 1294 C C . THR A 1 169 ? -5.148 11.297 16.797 1 98.38 169 THR A C 1
ATOM 1296 O O . THR A 1 169 ? -4.383 11.555 15.859 1 98.38 169 THR A O 1
ATOM 1299 N N . TYR A 1 170 ? -5.941 12.211 17.328 1 97.56 170 TYR A N 1
ATOM 1300 C CA . TYR A 1 170 ? -5.887 13.609 16.953 1 97.56 170 TYR A CA 1
ATOM 1301 C C . TYR A 1 170 ? -4.891 14.375 17.812 1 97.56 170 TYR A C 1
ATOM 1303 O O . TYR A 1 170 ? -4.875 14.219 19.031 1 97.56 170 TYR A O 1
ATOM 1311 N N . VAL A 1 171 ? -4.051 15.125 17.125 1 95.5 171 VAL A N 1
ATOM 1312 C CA . VAL A 1 171 ? -2.982 15.852 17.812 1 95.5 171 VAL A CA 1
ATOM 1313 C C . VAL A 1 171 ? -3.16 17.359 17.609 1 95.5 171 VAL A C 1
ATOM 1315 O O . VAL A 1 171 ? -3.312 17.812 16.469 1 95.5 171 VAL A O 1
ATOM 1318 N N . MET B 1 1 ? -17.203 5.016 -9.172 1 83.12 1 MET B N 1
ATOM 1319 C CA . MET B 1 1 ? -16.25 5.23 -10.25 1 83.12 1 MET B CA 1
ATOM 1320 C C . MET B 1 1 ? -15.406 3.982 -10.484 1 83.12 1 MET B C 1
ATOM 1322 O O . MET B 1 1 ? -15.133 3.227 -9.547 1 83.12 1 MET B O 1
ATOM 1326 N N . GLU B 1 2 ? -15.102 3.705 -11.734 1 94.62 2 GLU B N 1
ATOM 1327 C CA . GLU B 1 2 ? -14.234 2.578 -12.062 1 94.62 2 GLU B CA 1
ATOM 1328 C C . GLU B 1 2 ? -12.844 2.76 -11.461 1 94.62 2 GLU B C 1
ATOM 1330 O O . GLU B 1 2 ? -12.328 3.879 -11.406 1 94.62 2 GLU B O 1
ATOM 1335 N N . PHE B 1 3 ? -12.281 1.708 -11 1 98 3 PHE B N 1
ATOM 1336 C CA . PHE B 1 3 ? -11.031 1.774 -10.258 1 98 3 PHE B CA 1
ATOM 1337 C C . PHE B 1 3 ? -9.945 2.459 -11.086 1 98 3 PHE B C 1
ATOM 1339 O O . PHE B 1 3 ? -9.242 3.336 -10.586 1 98 3 PHE B O 1
ATOM 1346 N N . MET B 1 4 ? -9.828 2.053 -12.328 1 97.12 4 MET B N 1
ATOM 1347 C CA . MET B 1 4 ? -8.766 2.605 -13.172 1 97.12 4 MET B CA 1
ATOM 1348 C C . MET B 1 4 ? -8.93 4.113 -13.336 1 97.12 4 MET B C 1
ATOM 1350 O O . MET B 1 4 ? -7.941 4.848 -13.391 1 97.12 4 MET B O 1
ATOM 1354 N N . LYS B 1 5 ? -10.133 4.527 -13.438 1 97.38 5 LYS B N 1
ATOM 1355 C CA . LYS B 1 5 ? -10.406 5.961 -13.531 1 97.38 5 LYS B CA 1
ATOM 1356 C C . LYS B 1 5 ? -10.023 6.676 -12.242 1 97.38 5 LYS B C 1
ATOM 1358 O O . LYS B 1 5 ? -9.406 7.742 -12.273 1 97.38 5 LYS B O 1
ATOM 1363 N N . LEU B 1 6 ? -10.391 6.074 -11.109 1 98.06 6 LEU B N 1
ATOM 1364 C CA . LEU B 1 6 ? -10.039 6.629 -9.812 1 98.06 6 LEU B CA 1
ATOM 1365 C C . LEU B 1 6 ? -8.523 6.715 -9.648 1 98.06 6 LEU B C 1
ATOM 1367 O O . LEU B 1 6 ? -7.996 7.754 -9.25 1 98.06 6 LEU B O 1
ATOM 1371 N N . ALA B 1 7 ? -7.824 5.617 -9.992 1 97.56 7 ALA B N 1
ATOM 1372 C CA . ALA B 1 7 ? -6.367 5.535 -9.875 1 97.56 7 ALA B CA 1
ATOM 1373 C C . ALA B 1 7 ? -5.691 6.566 -10.773 1 97.56 7 ALA B C 1
ATOM 1375 O O . ALA B 1 7 ? -4.684 7.172 -10.391 1 97.56 7 ALA B O 1
ATOM 1376 N N . ALA B 1 8 ? -6.223 6.801 -11.93 1 96.31 8 ALA B N 1
ATOM 1377 C CA . ALA B 1 8 ? -5.648 7.746 -12.883 1 96.31 8 ALA B CA 1
ATOM 1378 C C . ALA B 1 8 ? -5.918 9.188 -12.453 1 96.31 8 ALA B C 1
ATOM 1380 O O . ALA B 1 8 ? -5.113 10.086 -12.727 1 96.31 8 ALA B O 1
ATOM 1381 N N . GLN B 1 9 ? -7.051 9.375 -11.797 1 96.81 9 GLN B N 1
ATOM 1382 C CA . GLN B 1 9 ? -7.441 10.703 -11.344 1 96.81 9 GLN B CA 1
ATOM 1383 C C . GLN B 1 9 ? -6.582 11.156 -10.172 1 96.81 9 GLN B C 1
ATOM 1385 O O . GLN B 1 9 ? -6.301 12.352 -10.023 1 96.81 9 GLN B O 1
ATOM 1390 N N . ARG B 1 10 ? -6.199 10.219 -9.344 1 98.38 10 ARG B N 1
ATOM 1391 C CA . ARG B 1 10 ? -5.344 10.523 -8.203 1 98.38 10 ARG B CA 1
ATOM 1392 C C . ARG B 1 10 ? -4.008 11.102 -8.656 1 98.38 10 ARG B C 1
ATOM 1394 O O . ARG B 1 10 ? -3.404 10.602 -9.609 1 98.38 10 ARG B O 1
ATOM 1401 N N . TYR B 1 11 ? -3.58 12.195 -8.109 1 98.62 11 TYR B N 1
ATOM 1402 C CA . TYR B 1 11 ? -2.232 12.719 -8.297 1 98.62 11 TYR B CA 1
ATOM 1403 C C . TYR B 1 11 ? -1.701 13.336 -7.012 1 98.62 11 TYR B C 1
ATOM 1405 O O . TYR B 1 11 ? -2.463 13.594 -6.074 1 98.62 11 TYR B O 1
ATOM 1413 N N . SER B 1 12 ? -0.392 13.484 -6.941 1 98.81 12 SER B N 1
ATOM 1414 C CA . SER B 1 12 ? 0.217 14.141 -5.789 1 98.81 12 SER B CA 1
ATOM 1415 C C . SER B 1 12 ? -0.056 15.641 -5.801 1 98.81 12 SER B C 1
ATOM 1417 O O . SER B 1 12 ? 0.485 16.375 -6.637 1 98.81 12 SER B O 1
ATOM 1419 N N . VAL B 1 13 ? -0.903 16.078 -4.863 1 98.88 13 VAL B N 1
ATOM 1420 C CA . VAL B 1 13 ? -1.237 17.5 -4.762 1 98.88 13 VAL B CA 1
ATOM 1421 C C . VAL B 1 13 ? -0.154 18.234 -3.973 1 98.88 13 VAL B C 1
ATOM 1423 O O . VAL B 1 13 ? 0.107 17.906 -2.814 1 98.88 13 VAL B O 1
ATOM 1426 N N . ARG B 1 14 ? 0.427 19.219 -4.59 1 98.75 14 ARG B N 1
ATOM 1427 C CA . ARG B 1 14 ? 1.532 19.922 -3.949 1 98.75 14 ARG B CA 1
ATOM 1428 C C . ARG B 1 14 ? 1.239 21.422 -3.844 1 98.75 14 ARG B C 1
ATOM 1430 O O . ARG B 1 14 ? 2.16 22.234 -3.818 1 98.75 14 ARG B O 1
ATOM 1437 N N . LYS B 1 15 ? 0.035 21.75 -3.93 1 98.75 15 LYS B N 1
ATOM 1438 C CA . LYS B 1 15 ? -0.535 23.078 -3.66 1 98.75 15 LYS B CA 1
ATOM 1439 C C . LYS B 1 15 ? -1.981 22.953 -3.188 1 98.75 15 LYS B C 1
ATOM 1441 O O . LYS B 1 15 ? -2.865 22.578 -3.959 1 98.75 15 LYS B O 1
ATOM 1446 N N . PHE B 1 16 ? -2.217 23.375 -1.919 1 98.81 16 PHE B N 1
ATOM 1447 C CA . PHE B 1 16 ? -3.551 23.203 -1.352 1 98.81 16 PHE B CA 1
ATOM 1448 C C . PHE B 1 16 ? -4.242 24.547 -1.197 1 98.81 16 PHE B C 1
ATOM 1450 O O . PHE B 1 16 ? -3.582 25.578 -1.062 1 98.81 16 PHE B O 1
ATOM 1457 N N . SER B 1 17 ? -5.551 24.531 -1.311 1 98.31 17 SER B N 1
ATOM 1458 C CA . SER B 1 17 ? -6.34 25.719 -0.979 1 98.31 17 SER B CA 1
ATOM 1459 C C . SER B 1 17 ? -6.457 25.906 0.531 1 98.31 17 SER B C 1
ATOM 1461 O O . SER B 1 17 ? -6.043 25.031 1.3 1 98.31 17 SER B O 1
ATOM 1463 N N . ASP B 1 18 ? -7.121 26.938 0.925 1 96.75 18 ASP B N 1
ATOM 1464 C CA . ASP B 1 18 ? -7.316 27.219 2.344 1 96.75 18 ASP B CA 1
ATOM 1465 C C . ASP B 1 18 ? -8.625 26.609 2.848 1 96.75 18 ASP B C 1
ATOM 1467 O O . ASP B 1 18 ? -8.938 26.703 4.035 1 96.75 18 ASP B O 1
ATOM 1471 N N . ALA B 1 19 ? -9.32 25.984 2.029 1 97.69 19 ALA B N 1
ATOM 1472 C CA . ALA B 1 19 ? -10.594 25.406 2.432 1 97.69 19 ALA B CA 1
ATOM 1473 C C . ALA B 1 19 ? -10.398 24.328 3.484 1 97.69 19 ALA B C 1
ATOM 1475 O O . ALA B 1 19 ? -9.516 23.469 3.352 1 97.69 19 ALA B O 1
ATOM 1476 N N . PRO B 1 20 ? -11.203 24.422 4.492 1 97.81 20 PRO B N 1
ATOM 1477 C CA . PRO B 1 20 ? -11.094 23.375 5.508 1 97.81 20 PRO B CA 1
ATOM 1478 C C . PRO B 1 20 ? -11.609 22.016 5.016 1 97.81 20 PRO B C 1
ATOM 1480 O O . PRO B 1 20 ? -12.438 21.969 4.105 1 97.81 20 PRO B O 1
ATOM 1483 N N . VAL B 1 21 ? -11.039 21 5.602 1 98.5 21 VAL B N 1
ATOM 1484 C CA . VAL B 1 21 ? -11.562 19.656 5.348 1 98.5 21 VAL B CA 1
ATOM 1485 C C . VAL B 1 21 ? -12.711 19.359 6.305 1 98.5 21 VAL B C 1
ATOM 1487 O O . VAL B 1 21 ? -12.555 19.438 7.523 1 98.5 21 VAL B O 1
ATOM 1490 N N . GLU B 1 22 ? -13.828 19.016 5.789 1 98.25 22 GLU B N 1
ATOM 1491 C CA . GLU B 1 22 ? -14.977 18.688 6.629 1 98.25 22 GLU B CA 1
ATOM 1492 C C . GLU B 1 22 ? -14.688 17.453 7.488 1 98.25 22 GLU B C 1
ATOM 1494 O O . GLU B 1 22 ? -14.148 16.453 6.996 1 98.25 22 GLU B O 1
ATOM 1499 N N . PRO B 1 23 ? -15.086 17.562 8.727 1 97.25 23 PRO B N 1
ATOM 1500 C CA . PRO B 1 23 ? -14.82 16.438 9.625 1 97.25 23 PRO B CA 1
ATOM 1501 C C . PRO B 1 23 ? -15.43 15.125 9.117 1 97.25 23 PRO B C 1
ATOM 1503 O O . PRO B 1 23 ? -14.82 14.062 9.266 1 97.25 23 PRO B O 1
ATOM 1506 N N . GLU B 1 24 ? -16.562 15.188 8.547 1 97.25 24 GLU B N 1
ATOM 1507 C CA . GLU B 1 24 ? -17.234 13.992 8.062 1 97.25 24 GLU B CA 1
ATOM 1508 C C . GLU B 1 24 ? -16.453 13.359 6.906 1 97.25 24 GLU B C 1
ATOM 1510 O O . GLU B 1 24 ? -16.406 12.133 6.785 1 97.25 24 GLU B O 1
ATOM 1515 N N . LYS B 1 25 ? -15.867 14.203 6.074 1 97.38 25 LYS B N 1
ATOM 1516 C CA . LYS B 1 25 ? -15.07 13.703 4.961 1 97.38 25 LYS B CA 1
ATOM 1517 C C . LYS B 1 25 ? -13.781 13.055 5.461 1 97.38 25 LYS B C 1
ATOM 1519 O O . LYS B 1 25 ? -13.391 11.984 4.984 1 97.38 25 LYS B O 1
ATOM 1524 N N . LEU B 1 26 ? -13.203 13.742 6.406 1 98.44 26 LEU B N 1
ATOM 1525 C CA . LEU B 1 26 ? -11.984 13.188 6.988 1 98.44 26 LEU B CA 1
ATOM 1526 C C . LEU B 1 26 ? -12.266 11.844 7.652 1 98.44 26 LEU B C 1
ATOM 1528 O O . LEU B 1 26 ? -11.508 10.891 7.484 1 98.44 26 LEU B O 1
ATOM 1532 N N . SER B 1 27 ? -13.375 11.773 8.336 1 97.75 27 SER B N 1
ATOM 1533 C CA . SER B 1 27 ? -13.758 10.531 9 1 97.75 27 SER B CA 1
ATOM 1534 C C . SER B 1 27 ? -13.984 9.414 7.984 1 97.75 27 SER B C 1
ATOM 1536 O O . SER B 1 27 ? -13.578 8.273 8.203 1 97.75 27 SER B O 1
ATOM 1538 N N . ALA B 1 28 ? -14.633 9.734 6.902 1 97.5 28 ALA B N 1
ATOM 1539 C CA . ALA B 1 28 ? -14.906 8.742 5.863 1 97.5 28 ALA B CA 1
ATOM 1540 C C . ALA B 1 28 ? -13.609 8.219 5.254 1 97.5 28 ALA B C 1
ATOM 1542 O O . ALA B 1 28 ? -13.477 7.02 4.992 1 97.5 28 ALA 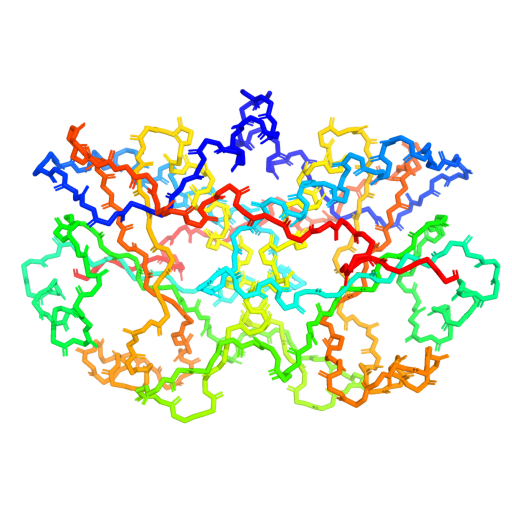B O 1
ATOM 1543 N N . VAL B 1 29 ? -12.703 9.078 5.051 1 98.44 29 VAL B N 1
ATOM 1544 C CA . VAL B 1 29 ? -11.414 8.719 4.477 1 98.44 29 VAL B CA 1
ATOM 1545 C C . VAL B 1 29 ? -10.641 7.832 5.453 1 98.44 29 VAL B C 1
ATOM 1547 O O . VAL B 1 29 ? -10.008 6.855 5.047 1 98.44 29 VAL B O 1
ATOM 1550 N N . LEU B 1 30 ? -10.703 8.164 6.746 1 98.81 30 LEU B N 1
ATOM 1551 C CA . LEU B 1 30 ? -10.047 7.367 7.773 1 98.81 30 LEU B CA 1
ATOM 1552 C C . LEU B 1 30 ? -10.703 5.992 7.895 1 98.81 30 LEU B C 1
ATOM 1554 O O . LEU B 1 30 ? -10.023 4.996 8.141 1 98.81 30 LEU B O 1
ATOM 1558 N N . GLU B 1 31 ? -12.016 5.914 7.668 1 98.38 31 GLU B N 1
ATOM 1559 C CA . GLU B 1 31 ? -12.719 4.633 7.66 1 98.38 31 GLU B CA 1
ATOM 1560 C C . GLU B 1 31 ? -12.242 3.742 6.523 1 98.38 31 GLU B C 1
ATOM 1562 O O . GLU B 1 31 ? -12.172 2.52 6.668 1 98.38 31 GLU B O 1
ATOM 1567 N N . ALA B 1 32 ? -11.906 4.375 5.422 1 98.56 32 ALA B N 1
ATOM 1568 C CA . ALA B 1 32 ? -11.359 3.615 4.301 1 98.56 32 ALA B CA 1
ATOM 1569 C C . ALA B 1 32 ? -10.039 2.953 4.684 1 98.56 32 ALA B C 1
ATOM 1571 O O . ALA B 1 32 ? -9.758 1.831 4.258 1 98.56 32 ALA B O 1
ATOM 1572 N N . GLY B 1 33 ? -9.242 3.65 5.496 1 98.81 33 GLY B N 1
ATOM 1573 C CA . GLY B 1 33 ? -8.031 3.043 6.031 1 98.81 33 GLY B CA 1
ATOM 1574 C C . GLY B 1 33 ? -8.312 1.928 7.02 1 98.81 33 GLY B C 1
ATOM 1575 O O . GLY B 1 33 ? -7.586 0.931 7.059 1 98.81 33 GLY B O 1
ATOM 1576 N N . ASN B 1 34 ? -9.367 2.107 7.746 1 98.44 34 ASN B N 1
ATOM 1577 C CA . ASN B 1 34 ? -9.711 1.167 8.805 1 98.44 34 ASN B CA 1
ATOM 1578 C C . ASN B 1 34 ? -10.125 -0.189 8.242 1 98.44 34 ASN B C 1
ATOM 1580 O O . ASN B 1 34 ? -9.891 -1.224 8.867 1 98.44 34 ASN B O 1
ATOM 1584 N N . ILE B 1 35 ? -10.672 -0.222 7.074 1 97.62 35 ILE B N 1
ATOM 1585 C CA . ILE B 1 35 ? -11.188 -1.487 6.562 1 97.62 35 ILE B CA 1
ATOM 1586 C C . ILE B 1 35 ? -10.125 -2.166 5.703 1 97.62 35 ILE B C 1
ATOM 1588 O O . ILE B 1 35 ? -10.352 -3.25 5.16 1 97.62 35 ILE B O 1
ATOM 1592 N N . ALA B 1 36 ? -8.969 -1.475 5.492 1 98.62 36 ALA B N 1
ATOM 1593 C CA . ALA B 1 36 ? -7.871 -2.086 4.75 1 98.62 36 ALA B CA 1
ATOM 1594 C C . ALA B 1 36 ? -7.406 -3.375 5.418 1 98.62 36 ALA B C 1
ATOM 1596 O O . ALA B 1 36 ? -7.43 -3.486 6.648 1 98.62 36 ALA B O 1
ATOM 1597 N N . PRO B 1 37 ? -7.008 -4.383 4.633 1 98.69 37 PRO B N 1
ATOM 1598 C CA . PRO B 1 37 ? -6.457 -5.594 5.242 1 98.69 37 PRO B CA 1
ATOM 1599 C C . PRO B 1 37 ? -5.086 -5.371 5.875 1 98.69 37 PRO B C 1
ATOM 1601 O O . PRO B 1 37 ? -4.324 -4.516 5.418 1 98.69 37 PRO B O 1
ATOM 1604 N N . THR B 1 38 ? -4.836 -6.07 6.934 1 98.81 38 THR B N 1
ATOM 1605 C CA . THR B 1 38 ? -3.521 -6.172 7.559 1 98.81 38 THR B CA 1
ATOM 1606 C C . THR B 1 38 ? -3.184 -7.625 7.875 1 98.81 38 THR B C 1
ATOM 1608 O O . THR B 1 38 ? -4.078 -8.477 7.949 1 98.81 38 THR B O 1
ATOM 1611 N N . ALA B 1 39 ? -1.914 -7.879 7.914 1 98.75 39 ALA B N 1
ATOM 1612 C CA . ALA B 1 39 ? -1.462 -9.25 8.156 1 98.75 39 ALA B CA 1
ATOM 1613 C C . ALA B 1 39 ? -2.109 -9.82 9.414 1 98.75 39 ALA B C 1
ATOM 1615 O O . ALA B 1 39 ? -2.027 -9.227 10.492 1 98.75 39 ALA B O 1
ATOM 1616 N N . LYS B 1 40 ? -2.863 -11.008 9.25 1 98.25 40 LYS B N 1
ATOM 1617 C CA . LYS B 1 40 ? -3.574 -11.695 10.32 1 98.25 40 LYS B CA 1
ATOM 1618 C C . LYS B 1 40 ? -4.594 -10.781 10.984 1 98.25 40 LYS B C 1
ATOM 1620 O O . LYS B 1 40 ? -5.031 -11.039 12.109 1 98.25 40 LYS B O 1
ATOM 1625 N N . ASN B 1 41 ? -4.879 -9.688 10.305 1 98.44 41 ASN B N 1
ATOM 1626 C CA . ASN B 1 41 ? -5.789 -8.672 10.82 1 98.44 41 ASN B CA 1
ATOM 1627 C C . ASN B 1 41 ? -5.328 -8.141 12.18 1 98.44 41 ASN B C 1
ATOM 1629 O O . ASN B 1 41 ? -6.148 -7.879 13.055 1 98.44 41 ASN B O 1
ATOM 1633 N N . LEU B 1 42 ? -4.012 -8.008 12.32 1 98.69 42 LEU B N 1
ATOM 1634 C CA . LEU B 1 42 ? -3.475 -7.52 13.586 1 98.69 42 LEU B CA 1
ATOM 1635 C C . LEU B 1 42 ? -3.699 -6.016 13.727 1 98.69 42 LEU B C 1
ATOM 1637 O O . LEU B 1 42 ? -3.615 -5.473 14.828 1 98.69 42 LEU B O 1
ATOM 1641 N N . GLN B 1 43 ? -3.969 -5.348 12.641 1 98.81 43 GLN B N 1
ATOM 1642 C CA . GLN B 1 43 ? -4.32 -3.932 12.586 1 98.81 43 GLN B CA 1
ATOM 1643 C C . GLN B 1 43 ? -3.318 -3.088 13.367 1 98.81 43 GLN B C 1
ATOM 1645 O O . GLN B 1 43 ? -3.699 -2.348 14.281 1 98.81 43 GLN B O 1
ATOM 1650 N N . PRO B 1 44 ? -2.004 -3.172 12.922 1 98.88 44 PRO B N 1
ATOM 1651 C CA . PRO B 1 44 ? -0.945 -2.49 13.672 1 98.88 44 PRO B CA 1
ATOM 1652 C C . PRO B 1 44 ? -0.857 -1.001 13.344 1 98.88 44 PRO B C 1
ATOM 1654 O O . PRO B 1 44 ? -0.088 -0.272 13.977 1 98.88 44 PRO B O 1
ATOM 1657 N N . GLN B 1 45 ? -1.584 -0.496 12.375 1 98.94 45 GLN B N 1
ATOM 1658 C CA . GLN B 1 45 ? -1.47 0.882 11.914 1 98.94 45 GLN B CA 1
ATOM 1659 C C . GLN B 1 45 ? -1.821 1.87 13.016 1 98.94 45 GLN B C 1
ATOM 1661 O O . GLN B 1 45 ? -2.689 1.595 13.852 1 98.94 45 GLN B O 1
ATOM 1666 N N . ARG B 1 46 ? -1.12 2.906 13.039 1 98.88 46 ARG B N 1
ATOM 1667 C CA . ARG B 1 46 ? -1.384 4.094 13.844 1 98.88 46 ARG B CA 1
ATOM 1668 C C . ARG B 1 46 ? -1.391 5.352 12.984 1 98.88 46 ARG B C 1
ATOM 1670 O O . ARG B 1 46 ? -0.457 5.586 12.211 1 98.88 46 ARG B O 1
ATOM 1677 N N . ILE B 1 47 ? -2.479 6.078 13.133 1 98.94 47 ILE B N 1
ATOM 1678 C CA . ILE B 1 47 ? -2.613 7.305 12.359 1 98.94 47 ILE B CA 1
ATOM 1679 C C . ILE B 1 47 ? -2.768 8.5 13.297 1 98.94 47 ILE B C 1
ATOM 1681 O O . ILE B 1 47 ? -3.67 8.523 14.141 1 98.94 47 ILE B O 1
ATOM 1685 N N . TYR B 1 48 ? -1.901 9.406 13.172 1 98.94 48 TYR B N 1
ATOM 1686 C CA . TYR B 1 48 ? -1.986 10.656 13.914 1 98.94 48 TYR B CA 1
ATOM 1687 C C . TYR B 1 48 ? -2.467 11.789 13.016 1 98.94 48 TYR B C 1
ATOM 1689 O O . TYR B 1 48 ? -1.824 12.117 12.016 1 98.94 48 TYR B O 1
ATOM 1697 N N . VAL B 1 49 ? -3.607 12.328 13.367 1 98.94 49 VAL B N 1
ATOM 1698 C CA . VAL B 1 49 ? -4.191 13.438 12.625 1 98.94 49 VAL B CA 1
ATOM 1699 C C . VAL B 1 49 ? -3.637 14.758 13.156 1 98.94 49 VAL B C 1
ATOM 1701 O O . VAL B 1 49 ? -3.928 15.156 14.289 1 98.94 49 VAL B O 1
ATOM 1704 N N . LEU B 1 50 ? -2.861 15.391 12.32 1 98.88 50 LEU B N 1
ATOM 1705 C CA . LEU B 1 50 ? -2.188 16.625 12.68 1 98.88 50 LEU B CA 1
ATOM 1706 C C . LEU B 1 50 ? -2.893 17.828 12.062 1 98.88 50 LEU B C 1
ATOM 1708 O O . LEU B 1 50 ? -2.711 18.125 10.883 1 98.88 50 LEU B O 1
ATOM 1712 N N . ASN B 1 51 ? -3.752 18.5 12.859 1 97.75 51 ASN B N 1
ATOM 1713 C CA . ASN B 1 51 ? -4.504 19.609 12.273 1 97.75 51 ASN B CA 1
ATOM 1714 C C . ASN B 1 51 ? -4.586 20.797 13.227 1 97.75 51 ASN B C 1
ATOM 1716 O O . ASN B 1 51 ? -5.34 21.734 12.984 1 97.75 51 ASN B O 1
ATOM 1720 N N . SER B 1 52 ? -3.809 20.734 14.375 1 98.06 52 SER B N 1
ATOM 1721 C CA . SER B 1 52 ? -3.65 21.938 15.203 1 98.06 52 SER B CA 1
ATOM 1722 C C . SER B 1 52 ? -2.527 22.828 14.68 1 98.06 52 SER B C 1
ATOM 1724 O O . SER B 1 52 ? -1.633 22.359 13.977 1 98.06 52 SER B O 1
ATOM 1726 N N . ALA B 1 53 ? -2.609 24.062 15.047 1 98 53 ALA B N 1
ATOM 1727 C CA . ALA B 1 53 ? -1.551 24.984 14.641 1 98 53 ALA B CA 1
ATOM 1728 C C . ALA B 1 53 ? -0.188 24.5 15.133 1 98 53 ALA B C 1
ATOM 1730 O O . ALA B 1 53 ? 0.796 24.547 14.391 1 98 53 ALA B O 1
ATOM 1731 N N . GLU B 1 54 ? -0.123 24.047 16.297 1 98.44 54 GLU B N 1
ATOM 1732 C CA . GLU B 1 54 ? 1.122 23.578 16.875 1 98.44 54 GLU B CA 1
ATOM 1733 C C . GLU B 1 54 ? 1.642 22.344 16.141 1 98.44 54 GLU B C 1
ATOM 1735 O O . GLU B 1 54 ? 2.832 22.25 15.828 1 98.44 54 GLU B O 1
ATOM 1740 N N . ALA B 1 55 ? 0.802 21.391 15.891 1 98.75 55 ALA B N 1
ATOM 1741 C CA . ALA B 1 55 ? 1.202 20.172 15.188 1 98.75 55 ALA B CA 1
ATOM 1742 C C . ALA B 1 55 ? 1.717 20.484 13.789 1 98.75 55 ALA B C 1
ATOM 1744 O O . ALA B 1 55 ? 2.73 19.938 13.352 1 98.75 55 ALA B O 1
ATOM 1745 N N . LEU B 1 56 ? 0.992 21.344 13.133 1 98.69 56 LEU B N 1
ATOM 1746 C CA . LEU B 1 56 ? 1.376 21.688 11.766 1 98.69 56 LEU B CA 1
ATOM 1747 C C . LEU B 1 56 ? 2.707 22.438 11.75 1 98.69 56 LEU B C 1
ATOM 1749 O O . LEU B 1 56 ? 3.496 22.281 10.82 1 98.69 56 LEU B O 1
ATOM 1753 N N . GLU B 1 57 ? 2.953 23.234 12.758 1 98.62 57 GLU B N 1
ATOM 1754 C CA . GLU B 1 57 ? 4.258 23.875 12.883 1 98.62 57 GLU B CA 1
ATOM 1755 C C . GLU B 1 57 ? 5.371 22.844 13.047 1 98.62 57 GLU B C 1
ATOM 1757 O O . GLU B 1 57 ? 6.453 23 12.477 1 98.62 57 GLU B O 1
ATOM 1762 N N . LYS B 1 58 ? 5.129 21.859 13.859 1 98.75 58 LYS B N 1
ATOM 1763 C CA . LYS B 1 58 ? 6.09 20.781 14.023 1 98.75 58 LYS B CA 1
ATOM 1764 C C . LYS B 1 58 ? 6.348 20.062 12.695 1 98.75 58 LYS B C 1
ATOM 1766 O O . LYS B 1 58 ? 7.488 19.734 12.375 1 98.75 58 LYS B O 1
ATOM 1771 N N . VAL B 1 59 ? 5.301 19.828 11.922 1 98.88 59 VAL B N 1
ATOM 1772 C CA . VAL B 1 59 ? 5.445 19.203 10.609 1 98.88 59 VAL B CA 1
ATOM 1773 C C . VAL B 1 59 ? 6.355 20.062 9.734 1 98.88 59 VAL B C 1
ATOM 1775 O O . VAL B 1 59 ? 7.266 19.547 9.078 1 98.88 59 VAL B O 1
ATOM 1778 N N . ASP B 1 60 ? 6.082 21.359 9.758 1 98.81 60 ASP B N 1
ATOM 1779 C CA . ASP B 1 60 ? 6.852 22.281 8.938 1 98.81 60 ASP B CA 1
ATOM 1780 C C . ASP B 1 60 ? 8.328 22.281 9.328 1 98.81 60 ASP B C 1
ATOM 1782 O O . ASP B 1 60 ? 9.195 22.594 8.516 1 98.81 60 ASP B O 1
ATOM 1786 N N . GLY B 1 61 ? 8.633 21.953 10.531 1 98.62 61 GLY B N 1
ATOM 1787 C CA . GLY B 1 61 ? 10.008 21.797 10.984 1 98.62 61 GLY B CA 1
ATOM 1788 C C . GLY B 1 61 ? 10.664 20.516 10.492 1 98.62 61 GLY B C 1
ATOM 1789 O O . GLY B 1 61 ? 11.891 20.422 10.453 1 98.62 61 GLY B O 1
ATOM 1790 N N . LEU B 1 62 ? 9.883 19.547 10.133 1 98.69 62 LEU B N 1
ATOM 1791 C CA . LEU B 1 62 ? 10.375 18.234 9.734 1 98.69 62 LEU B CA 1
ATOM 1792 C C . LEU B 1 62 ? 10.547 18.156 8.219 1 98.69 62 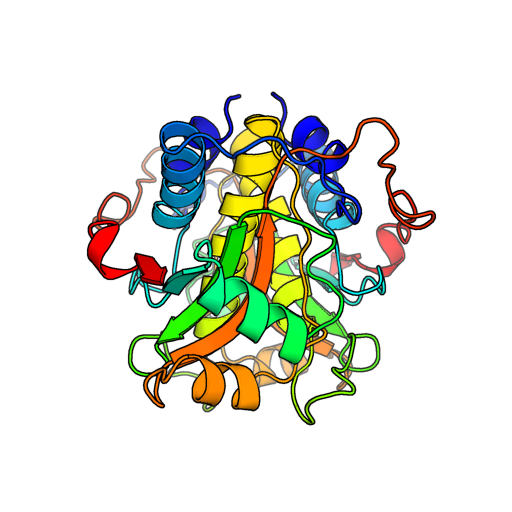LEU B C 1
ATOM 1794 O O . LEU B 1 62 ? 11.391 17.406 7.723 1 98.69 62 LEU B O 1
ATOM 1798 N N . THR B 1 63 ? 9.672 18.922 7.516 1 98.75 63 THR B N 1
ATOM 1799 C CA . THR B 1 63 ? 9.656 18.781 6.062 1 98.75 63 THR B CA 1
ATOM 1800 C C . THR B 1 63 ? 9.094 20.047 5.41 1 98.75 63 THR B C 1
ATOM 1802 O O . THR B 1 63 ? 8.289 20.75 6.016 1 98.75 63 THR B O 1
ATOM 1805 N N . ARG B 1 64 ? 9.438 20.312 4.223 1 98.38 64 ARG B N 1
ATOM 1806 C CA . ARG B 1 64 ? 8.906 21.406 3.42 1 98.38 64 ARG B CA 1
ATOM 1807 C C . ARG B 1 64 ? 7.734 20.953 2.562 1 98.38 64 ARG B C 1
ATOM 1809 O O . ARG B 1 64 ? 7.23 21.703 1.729 1 98.38 64 ARG B O 1
ATOM 1816 N N . CYS B 1 65 ? 7.281 19.688 2.801 1 98.75 65 CYS B N 1
ATOM 1817 C CA . CYS B 1 65 ? 6.363 19.047 1.86 1 98.75 65 CYS B CA 1
ATOM 1818 C C . CYS B 1 65 ? 4.945 19.016 2.418 1 98.75 65 CYS B C 1
ATOM 1820 O O . CYS B 1 65 ? 4.18 18.109 2.125 1 98.75 65 CYS B O 1
ATOM 1822 N N . ARG B 1 66 ? 4.605 19.969 3.291 1 98.62 66 ARG B N 1
ATOM 1823 C CA . ARG B 1 66 ? 3.215 20.062 3.73 1 98.62 66 ARG B CA 1
ATOM 1824 C C . ARG B 1 66 ? 2.344 20.719 2.66 1 98.62 66 ARG B C 1
ATOM 1826 O O . ARG B 1 66 ? 1.143 20.453 2.586 1 98.62 66 ARG B O 1
ATOM 1833 N N . PHE B 1 67 ? 2.906 21.672 1.905 1 98.62 67 PHE B N 1
ATOM 1834 C CA . PHE B 1 67 ? 2.324 22.297 0.722 1 98.62 67 PHE B CA 1
ATOM 1835 C C . PHE B 1 67 ? 1.084 23.109 1.089 1 98.62 67 PHE B C 1
ATOM 1837 O O . PHE B 1 67 ? 0.181 23.266 0.266 1 98.62 67 PHE B O 1
ATOM 1844 N N . GLY B 1 68 ? 0.982 23.438 2.408 1 98.38 68 GLY B N 1
ATOM 1845 C CA . GLY B 1 68 ? -0.11 24.281 2.855 1 98.38 68 GLY B CA 1
ATOM 1846 C C . GLY B 1 68 ? -1.358 23.516 3.225 1 98.38 68 GLY B C 1
ATOM 1847 O O . GLY B 1 68 ? -2.42 24.094 3.445 1 98.38 68 GLY B O 1
ATOM 1848 N N . ALA B 1 69 ? -1.28 22.219 3.285 1 98.81 69 ALA B N 1
ATOM 1849 C CA . ALA B 1 69 ? -2.445 21.422 3.631 1 98.81 69 ALA B CA 1
ATOM 1850 C C . ALA B 1 69 ? -2.918 21.719 5.051 1 98.81 69 ALA B C 1
ATOM 1852 O O . ALA B 1 69 ? -2.102 21.875 5.961 1 98.81 69 ALA B O 1
ATOM 1853 N N . PRO B 1 70 ? -4.188 21.766 5.27 1 98.75 70 PRO B N 1
ATOM 1854 C CA . PRO B 1 70 ? -4.711 22.047 6.605 1 98.75 70 PRO B CA 1
ATOM 1855 C C . PRO B 1 70 ? -4.648 20.844 7.543 1 98.75 70 PRO B C 1
ATOM 1857 O O . PRO B 1 70 ? -4.816 21 8.758 1 98.75 70 PRO B O 1
ATOM 1860 N N . VAL B 1 71 ? -4.516 19.625 7.02 1 98.88 71 VAL B N 1
ATOM 1861 C CA . VAL B 1 71 ? -4.402 18.391 7.781 1 98.88 71 VAL B CA 1
ATOM 1862 C C . VAL B 1 71 ? -3.24 17.562 7.246 1 98.88 71 VAL B C 1
ATOM 1864 O O . VAL B 1 71 ? -3.021 17.5 6.035 1 98.88 71 VAL B O 1
ATOM 1867 N N . VAL B 1 72 ? -2.467 17 8.133 1 98.94 72 VAL B N 1
ATOM 1868 C CA . VAL B 1 72 ? -1.45 16.016 7.777 1 98.94 72 VAL B CA 1
ATOM 1869 C C . VAL B 1 72 ? -1.67 14.734 8.578 1 98.94 72 VAL B C 1
ATOM 1871 O O . VAL B 1 72 ? -1.863 14.781 9.789 1 98.94 72 VAL B O 1
ATOM 1874 N N . LEU B 1 73 ? -1.754 13.656 7.906 1 98.94 73 LEU B N 1
ATOM 1875 C CA . LEU B 1 73 ? -1.747 12.367 8.586 1 98.94 73 LEU B CA 1
ATOM 1876 C C . LEU B 1 73 ? -0.326 11.828 8.719 1 98.94 73 LEU B C 1
ATOM 1878 O O . LEU B 1 73 ? 0.404 11.75 7.727 1 98.94 73 LEU B O 1
ATOM 1882 N N . LEU B 1 74 ? 0.108 11.602 9.883 1 98.94 74 LEU B N 1
ATOM 1883 C CA . LEU B 1 74 ? 1.279 10.766 10.125 1 98.94 74 LEU B CA 1
ATOM 1884 C C . LEU B 1 74 ? 0.885 9.297 10.234 1 98.94 74 LEU B C 1
ATOM 1886 O O . LEU B 1 74 ? 0.211 8.906 11.188 1 98.94 74 LEU B O 1
ATOM 1890 N N . ILE B 1 75 ? 1.226 8.539 9.289 1 98.94 75 ILE B N 1
ATOM 1891 C CA . ILE B 1 75 ? 0.844 7.133 9.227 1 98.94 75 ILE B CA 1
ATOM 1892 C C . ILE B 1 75 ? 2.025 6.262 9.648 1 98.94 75 ILE B C 1
ATOM 1894 O O . ILE B 1 75 ? 3.119 6.375 9.094 1 98.94 75 ILE B O 1
ATOM 1898 N N . ALA B 1 76 ? 1.771 5.477 10.594 1 98.94 76 ALA B N 1
ATOM 1899 C CA . ALA B 1 76 ? 2.771 4.633 11.242 1 98.94 76 ALA B CA 1
ATOM 1900 C C . ALA B 1 76 ? 2.211 3.246 11.539 1 98.94 76 ALA B C 1
ATOM 1902 O O . ALA B 1 76 ? 1.099 2.916 11.125 1 98.94 76 ALA B O 1
ATOM 1903 N N . TYR B 1 77 ? 3.035 2.402 12.094 1 98.88 77 TYR B N 1
ATOM 1904 C CA . TYR B 1 77 ? 2.582 1.138 12.656 1 98.88 77 TYR B CA 1
ATOM 1905 C C . TYR B 1 77 ? 3.268 0.86 13.992 1 98.88 77 TYR B C 1
ATOM 1907 O O . TYR B 1 77 ? 4.324 1.425 14.281 1 98.88 77 TYR B O 1
ATOM 1915 N N . ASP B 1 78 ? 2.627 0.114 14.828 1 98.88 78 ASP B N 1
ATOM 1916 C CA . ASP B 1 78 ? 3.203 -0.361 16.078 1 98.88 78 ASP B CA 1
ATOM 1917 C C . ASP B 1 78 ? 4.02 -1.634 15.867 1 98.88 78 ASP B C 1
ATOM 1919 O O . ASP B 1 78 ? 3.455 -2.701 15.617 1 98.88 78 ASP B O 1
ATOM 1923 N N . ALA B 1 79 ? 5.301 -1.553 16.016 1 98.56 79 ALA B N 1
ATOM 1924 C CA . ALA B 1 79 ? 6.215 -2.658 15.734 1 98.56 79 ALA B CA 1
ATOM 1925 C C . ALA B 1 79 ? 5.996 -3.812 16.703 1 98.56 79 ALA B C 1
ATOM 1927 O O . ALA B 1 79 ? 6.379 -4.949 16.422 1 98.56 79 ALA B O 1
ATOM 1928 N N . ASP B 1 80 ? 5.438 -3.555 17.812 1 98.56 80 ASP B N 1
ATOM 1929 C CA . ASP B 1 80 ? 5.141 -4.609 18.781 1 98.56 80 ASP B CA 1
ATOM 1930 C C . ASP B 1 80 ? 3.92 -5.418 18.344 1 98.56 80 ASP B C 1
ATOM 1932 O O . ASP B 1 80 ? 3.691 -6.52 18.859 1 98.56 80 ASP B O 1
ATOM 1936 N N . GLU B 1 81 ? 3.16 -4.859 17.391 1 98.62 81 GLU B N 1
ATOM 1937 C CA . GLU B 1 81 ? 1.899 -5.496 17.031 1 98.62 81 GLU B CA 1
ATOM 1938 C C . GLU B 1 81 ? 1.968 -6.082 15.617 1 98.62 81 GLU B C 1
ATOM 1940 O O . GLU B 1 81 ? 1.117 -6.887 15.234 1 98.62 81 GLU B O 1
ATOM 1945 N N . ASP B 1 82 ? 2.961 -5.695 14.828 1 98.56 82 ASP B N 1
ATOM 1946 C CA . ASP B 1 82 ? 2.965 -6.125 13.43 1 98.56 82 ASP B CA 1
ATOM 1947 C C . ASP B 1 82 ? 3.334 -7.602 13.312 1 98.56 82 ASP B C 1
ATOM 1949 O O . ASP B 1 82 ? 3.951 -8.164 14.219 1 98.56 82 ASP B O 1
ATOM 1953 N N . TRP B 1 83 ? 2.896 -8.227 12.281 1 98.81 83 TRP B N 1
ATOM 1954 C CA . TRP B 1 83 ? 3.174 -9.633 12.016 1 98.81 83 TRP B CA 1
ATOM 1955 C C . TRP B 1 83 ? 4.645 -9.844 11.68 1 98.81 83 TRP B C 1
ATOM 1957 O O . TRP B 1 83 ? 5.223 -9.102 10.891 1 98.81 83 TRP B O 1
ATOM 1967 N N . LYS B 1 84 ? 5.215 -10.852 12.352 1 98.69 84 LYS B N 1
ATOM 1968 C CA . LYS B 1 84 ? 6.594 -11.258 12.086 1 98.69 84 LYS B CA 1
ATOM 1969 C C . LYS B 1 84 ? 6.641 -12.586 11.336 1 98.69 84 LYS B C 1
ATOM 1971 O O . LYS B 1 84 ? 6.012 -13.562 11.75 1 98.69 84 LYS B O 1
ATOM 1976 N N . ASN B 1 85 ? 7.371 -12.578 10.234 1 98.69 85 ASN B N 1
ATOM 1977 C CA . ASN B 1 85 ? 7.473 -13.789 9.422 1 98.69 85 ASN B CA 1
ATOM 1978 C C . ASN B 1 85 ? 8.234 -14.891 10.156 1 98.69 85 ASN B C 1
ATOM 1980 O O . ASN B 1 85 ? 9.422 -14.742 10.445 1 98.69 85 ASN B O 1
ATOM 1984 N N . PRO B 1 86 ? 7.59 -16 10.469 1 98.5 86 PRO B N 1
ATOM 1985 C CA . PRO B 1 86 ? 8.281 -17.062 11.188 1 98.5 86 PRO B CA 1
ATOM 1986 C C . PRO B 1 86 ? 9.281 -17.828 10.305 1 98.5 86 PRO B C 1
ATOM 1988 O O . PRO B 1 86 ? 10.094 -18.594 10.812 1 98.5 86 PRO B O 1
ATOM 1991 N N . LEU B 1 87 ? 9.219 -17.594 9.008 1 98.31 87 LEU B N 1
ATOM 1992 C CA . LEU B 1 87 ? 10.047 -18.359 8.078 1 98.31 87 LEU B CA 1
ATOM 1993 C C . LEU B 1 87 ? 11.289 -17.562 7.68 1 98.31 87 LEU B C 1
ATOM 1995 O O . LEU B 1 87 ? 12.188 -18.094 7.016 1 98.31 87 LEU B O 1
ATOM 1999 N N . GLU B 1 88 ? 11.32 -16.312 8.117 1 98.06 88 GLU B N 1
ATOM 2000 C CA . GLU B 1 88 ? 12.477 -15.484 7.805 1 98.06 88 GLU B CA 1
ATOM 2001 C C . GLU B 1 88 ? 12.641 -14.359 8.82 1 98.06 88 GLU B C 1
ATOM 2003 O O . GLU B 1 88 ? 11.867 -13.398 8.82 1 98.06 88 GLU B O 1
ATOM 2008 N N . GLU B 1 89 ? 13.68 -14.398 9.531 1 97.31 89 GLU B N 1
ATOM 2009 C CA . GLU B 1 89 ? 13.953 -13.398 10.562 1 97.31 89 GLU B CA 1
ATOM 2010 C C . GLU B 1 89 ? 14.141 -12.016 9.945 1 97.31 89 GLU B C 1
ATOM 2012 O O . GLU B 1 89 ? 14.781 -11.867 8.906 1 97.31 89 GLU B O 1
ATOM 2017 N N . GLY B 1 90 ? 13.57 -11.008 10.562 1 96.62 90 GLY B N 1
ATOM 2018 C CA . GLY B 1 90 ? 13.742 -9.633 10.125 1 96.62 90 GLY B CA 1
ATOM 2019 C C . GLY B 1 90 ? 12.664 -9.18 9.156 1 96.62 90 GLY B C 1
ATOM 2020 O O . GLY B 1 90 ? 12.562 -7.988 8.852 1 96.62 90 GLY B O 1
ATOM 2021 N N . ILE B 1 91 ? 11.883 -10.102 8.617 1 97.88 91 ILE B N 1
ATOM 2022 C CA . ILE B 1 91 ? 10.789 -9.773 7.70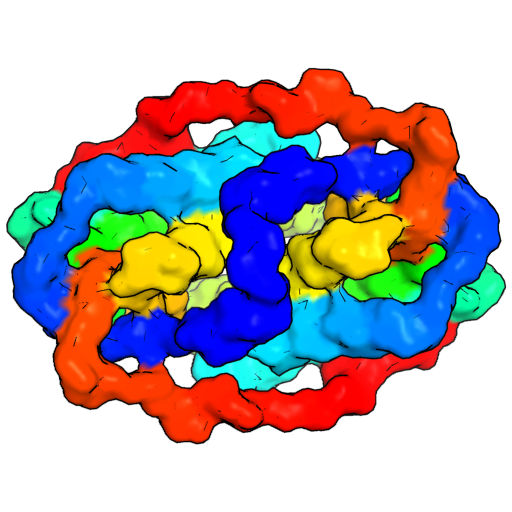3 1 97.88 91 ILE B CA 1
ATOM 2023 C C . ILE B 1 91 ? 9.5 -9.586 8.492 1 97.88 91 ILE B C 1
ATOM 2025 O O . ILE B 1 91 ? 9.039 -10.508 9.172 1 97.88 91 ILE B O 1
ATOM 2029 N N . HIS B 1 92 ? 9.008 -8.305 8.422 1 98 92 HIS B N 1
ATOM 2030 C CA . HIS B 1 92 ? 7.77 -7.938 9.102 1 98 92 HIS B CA 1
ATOM 2031 C C . HIS B 1 92 ? 6.777 -7.297 8.133 1 98 92 HIS B C 1
ATOM 2033 O O . HIS B 1 92 ? 7.172 -6.766 7.094 1 98 92 HIS B O 1
ATOM 2039 N N . ALA B 1 93 ? 5.523 -7.301 8.539 1 98.81 93 ALA B N 1
ATOM 2040 C CA . ALA B 1 93 ? 4.484 -6.844 7.621 1 98.81 93 ALA B CA 1
ATOM 2041 C C . ALA B 1 93 ? 4.102 -5.395 7.902 1 98.81 93 ALA B C 1
ATOM 2043 O O . ALA B 1 93 ? 3.328 -4.793 7.152 1 98.81 93 ALA B O 1
ATOM 2044 N N . GLY B 1 94 ? 4.68 -4.777 8.984 1 98.81 94 GLY B N 1
ATOM 2045 C CA . GLY B 1 94 ? 4.219 -3.486 9.461 1 98.81 94 GLY B CA 1
ATOM 2046 C C . GLY B 1 94 ? 4.203 -2.42 8.383 1 98.81 94 GLY B C 1
ATOM 2047 O O . GLY B 1 94 ? 3.213 -1.701 8.234 1 98.81 94 GLY B O 1
ATOM 2048 N N . GLN B 1 95 ? 5.281 -2.318 7.668 1 98.75 95 GLN B N 1
ATOM 2049 C CA . GLN B 1 95 ? 5.367 -1.286 6.637 1 98.75 95 GLN B CA 1
ATOM 2050 C C . GLN B 1 95 ? 4.395 -1.567 5.496 1 98.75 95 GLN B C 1
ATOM 2052 O O . GLN B 1 95 ? 3.801 -0.643 4.938 1 98.75 95 GLN B O 1
ATOM 2057 N N . GLN B 1 96 ? 4.246 -2.832 5.129 1 98.88 96 GLN B N 1
ATOM 2058 C CA . GLN B 1 96 ? 3.234 -3.205 4.145 1 98.88 96 GLN B CA 1
ATOM 2059 C C . GLN B 1 96 ? 1.841 -2.789 4.605 1 98.88 96 GLN B C 1
ATOM 2061 O O . GLN B 1 96 ? 1.104 -2.141 3.859 1 98.88 96 GLN B O 1
ATOM 2066 N N . ASP B 1 97 ? 1.541 -3.109 5.848 1 98.94 97 ASP B N 1
ATOM 2067 C CA . ASP B 1 97 ? 0.222 -2.82 6.402 1 98.94 97 ASP B CA 1
ATOM 2068 C C . ASP B 1 97 ? -0.062 -1.319 6.387 1 98.94 97 ASP B C 1
ATOM 2070 O O . ASP B 1 97 ? -1.123 -0.888 5.93 1 98.94 97 ASP B O 1
ATOM 2074 N N . ALA B 1 98 ? 0.877 -0.566 6.871 1 98.94 98 ALA B N 1
ATOM 2075 C CA . ALA B 1 98 ? 0.729 0.887 6.871 1 98.94 98 ALA B CA 1
ATOM 2076 C C . ALA B 1 98 ? 0.554 1.422 5.453 1 98.94 98 ALA B C 1
ATOM 2078 O O . ALA B 1 98 ? -0.211 2.361 5.23 1 98.94 98 ALA B O 1
ATOM 2079 N N . SER B 1 99 ? 1.239 0.817 4.496 1 98.94 99 SER B N 1
ATOM 2080 C CA . SER B 1 99 ? 1.178 1.266 3.109 1 98.94 99 SER B CA 1
ATOM 2081 C C . SER B 1 99 ? -0.167 0.924 2.477 1 98.94 99 SER B C 1
ATOM 2083 O O . SER B 1 99 ? -0.707 1.707 1.691 1 98.94 99 SER B O 1
ATOM 2085 N N . ILE B 1 100 ? -0.707 -0.237 2.746 1 98.94 100 ILE B N 1
ATOM 2086 C CA . ILE B 1 100 ? -2.039 -0.598 2.275 1 98.94 100 ILE B CA 1
ATOM 2087 C C . ILE B 1 100 ? -3.064 0.394 2.82 1 98.94 100 ILE B C 1
ATOM 2089 O O . ILE B 1 100 ? -3.881 0.93 2.066 1 98.94 100 ILE B O 1
ATOM 2093 N N . VAL B 1 101 ? -2.969 0.654 4.129 1 98.94 101 VAL B N 1
ATOM 2094 C CA . VAL B 1 101 ? -3.877 1.577 4.801 1 98.94 101 VAL B CA 1
ATOM 2095 C C . VAL B 1 101 ? -3.787 2.957 4.152 1 98.94 101 VAL B C 1
ATOM 2097 O O . VAL B 1 101 ? -4.809 3.561 3.818 1 98.94 101 VAL B O 1
ATOM 2100 N N . ALA B 1 102 ? -2.617 3.395 3.943 1 98.94 102 ALA B N 1
ATOM 2101 C CA . ALA B 1 102 ? -2.393 4.711 3.348 1 98.94 102 ALA B CA 1
ATOM 2102 C C . ALA B 1 102 ? -2.934 4.766 1.922 1 98.94 102 ALA B C 1
ATOM 2104 O O . ALA B 1 102 ? -3.475 5.789 1.497 1 98.94 102 ALA B O 1
ATOM 2105 N N . THR B 1 103 ? -2.764 3.689 1.189 1 98.94 103 THR B N 1
ATOM 2106 C CA . THR B 1 103 ? -3.275 3.641 -0.176 1 98.94 103 THR B CA 1
ATOM 2107 C C . THR B 1 103 ? -4.797 3.723 -0.186 1 98.94 103 THR B C 1
ATOM 2109 O O . THR B 1 103 ? -5.383 4.426 -1.013 1 98.94 103 THR B O 1
ATOM 2112 N N . HIS B 1 104 ? -5.434 3.006 0.733 1 98.94 104 HIS B N 1
ATOM 2113 C CA . HIS B 1 104 ? -6.883 3.113 0.879 1 98.94 104 HIS B CA 1
ATOM 2114 C C . HIS B 1 104 ? -7.305 4.555 1.144 1 98.94 104 HIS B C 1
ATOM 2116 O O . HIS B 1 104 ? -8.227 5.062 0.505 1 98.94 104 HIS B O 1
ATOM 2122 N N . ILE B 1 105 ? -6.621 5.184 2.023 1 98.94 105 ILE B N 1
ATOM 2123 C CA . ILE B 1 105 ? -6.926 6.555 2.404 1 98.94 105 ILE B CA 1
ATOM 2124 C C . ILE B 1 105 ? -6.758 7.477 1.197 1 98.94 105 ILE B C 1
ATOM 2126 O O . ILE B 1 105 ? -7.633 8.289 0.901 1 98.94 105 ILE B O 1
ATOM 2130 N N . MET B 1 106 ? -5.688 7.328 0.502 1 98.88 106 MET B N 1
ATOM 2131 C CA . MET B 1 106 ? -5.348 8.141 -0.662 1 98.88 106 MET B CA 1
ATOM 2132 C C . MET B 1 106 ? -6.422 8.023 -1.738 1 98.88 106 MET B C 1
ATOM 2134 O O . MET B 1 106 ? -6.887 9.039 -2.268 1 98.88 106 MET B O 1
ATOM 2138 N N . LEU B 1 107 ? -6.871 6.828 -2.029 1 98.88 107 LEU B N 1
ATOM 2139 C CA . LEU B 1 107 ? -7.871 6.594 -3.062 1 98.88 107 LEU B CA 1
ATOM 2140 C C . LEU B 1 107 ? -9.242 7.098 -2.615 1 98.88 107 LEU B C 1
ATOM 2142 O O . LEU B 1 107 ? -9.961 7.723 -3.395 1 98.88 107 LEU B O 1
ATOM 2146 N N . ALA B 1 108 ? -9.578 6.863 -1.357 1 98.75 108 ALA B N 1
ATOM 2147 C CA . ALA B 1 108 ? -10.844 7.355 -0.82 1 98.75 108 ALA B CA 1
ATOM 2148 C C . ALA B 1 108 ? -10.883 8.883 -0.825 1 98.75 108 ALA B C 1
ATOM 2150 O O . ALA B 1 108 ? -11.922 9.484 -1.118 1 98.75 108 ALA B O 1
ATOM 2151 N N . ALA B 1 109 ? -9.773 9.516 -0.487 1 98.81 109 ALA B N 1
ATOM 2152 C CA . ALA B 1 109 ? -9.688 10.977 -0.516 1 98.81 109 ALA B CA 1
ATOM 2153 C C . ALA B 1 109 ? -9.945 11.516 -1.919 1 98.81 109 ALA B C 1
ATOM 2155 O O . ALA B 1 109 ? -10.727 12.453 -2.094 1 98.81 109 ALA B O 1
ATOM 2156 N N . THR B 1 110 ? -9.32 10.891 -2.896 1 98.69 110 THR B N 1
ATOM 2157 C CA . THR B 1 110 ? -9.516 11.297 -4.285 1 98.69 110 THR B CA 1
ATOM 2158 C C . THR B 1 110 ? -10.984 11.211 -4.672 1 98.69 110 THR B C 1
ATOM 2160 O O . THR B 1 110 ? -11.539 12.141 -5.266 1 98.69 110 THR B O 1
ATOM 2163 N N . GLU B 1 111 ? -11.609 10.133 -4.297 1 98.31 111 GLU B N 1
ATOM 2164 C CA . GLU B 1 111 ? -13.023 9.953 -4.613 1 98.31 111 GLU B CA 1
ATOM 2165 C C . GLU B 1 111 ? -13.891 10.992 -3.904 1 98.31 111 GLU B C 1
ATOM 2167 O O . GLU B 1 111 ? -14.914 11.422 -4.434 1 98.31 111 GLU B O 1
ATOM 2172 N N . ALA B 1 112 ? -13.484 11.477 -2.734 1 98 112 ALA B N 1
ATOM 2173 C CA . ALA B 1 112 ? -14.227 12.445 -1.934 1 98 112 ALA B CA 1
ATOM 2174 C C . ALA B 1 112 ? -13.938 13.875 -2.389 1 98 112 ALA B C 1
ATOM 2176 O O . ALA B 1 112 ? -14.43 14.828 -1.79 1 98 112 ALA B O 1
ATOM 2177 N N . GLY B 1 113 ? -13.102 13.992 -3.4 1 97.88 113 GLY B N 1
ATOM 2178 C CA . GLY B 1 113 ? -12.773 15.312 -3.93 1 97.88 113 GLY B CA 1
ATOM 2179 C C . GLY B 1 113 ? -11.633 15.984 -3.191 1 97.88 113 GLY B C 1
ATOM 2180 O O . GLY B 1 113 ? -11.406 17.188 -3.346 1 97.88 113 GLY B O 1
ATOM 2181 N N . LEU B 1 114 ? -10.961 15.242 -2.318 1 98.81 114 LEU B N 1
ATOM 2182 C CA . LEU B 1 114 ? -9.789 15.742 -1.602 1 98.81 114 LEU B CA 1
ATOM 2183 C C . LEU B 1 114 ? -8.5 15.352 -2.318 1 98.81 114 LEU B C 1
ATOM 2185 O O . LEU B 1 114 ? -8.469 14.359 -3.047 1 98.81 114 LEU B O 1
ATOM 2189 N N . GLY B 1 115 ? -7.453 16.172 -2.191 1 98.69 115 GLY B N 1
ATOM 2190 C CA . GLY B 1 115 ? -6.109 15.859 -2.643 1 98.69 115 GLY B CA 1
ATOM 2191 C C . GLY B 1 115 ? -5.207 15.367 -1.526 1 98.69 115 GLY B C 1
ATOM 2192 O O . GLY B 1 115 ? -5.434 15.68 -0.355 1 98.69 115 GLY B O 1
ATOM 2193 N N . THR B 1 116 ? -4.246 14.602 -1.882 1 98.94 116 THR B N 1
ATOM 2194 C CA . THR B 1 116 ? -3.221 14.133 -0.957 1 98.94 116 THR B CA 1
ATOM 2195 C C . THR B 1 116 ? -1.847 14.141 -1.62 1 98.94 116 THR B C 1
ATOM 2197 O O . THR B 1 116 ? -1.739 14.32 -2.836 1 98.94 116 THR B O 1
ATOM 2200 N N . CYS B 1 117 ? -0.859 14 -0.809 1 98.94 117 CYS B N 1
ATOM 2201 C CA . CYS B 1 117 ? 0.502 13.742 -1.265 1 98.94 117 CYS B CA 1
ATOM 2202 C C . CYS B 1 117 ? 1.211 12.758 -0.339 1 98.94 117 CYS B C 1
ATOM 2204 O O . CYS B 1 117 ? 1.198 12.93 0.881 1 98.94 117 CYS B O 1
ATOM 2206 N N . TRP B 1 118 ? 1.751 11.703 -0.947 1 98.94 118 TRP B N 1
ATOM 2207 C CA . TRP B 1 118 ? 2.561 10.734 -0.209 1 98.94 118 TRP B CA 1
ATOM 2208 C C . TRP B 1 118 ? 3.965 11.273 0.034 1 98.94 118 TRP B C 1
ATOM 2210 O O . TRP B 1 118 ? 4.777 11.344 -0.89 1 98.94 118 TRP B O 1
ATOM 2220 N N . VAL B 1 119 ? 4.34 11.609 1.318 1 98.88 119 VAL B N 1
ATOM 2221 C CA . VAL B 1 119 ? 5.586 12.305 1.609 1 98.88 119 VAL B CA 1
ATOM 2222 C C . VAL B 1 119 ? 6.504 11.406 2.434 1 98.88 119 VAL B C 1
ATOM 2224 O O . VAL B 1 119 ? 6.168 11.031 3.561 1 98.88 119 VAL B O 1
ATOM 2227 N N . ASN B 1 120 ? 7.621 11.102 1.837 1 98.81 120 ASN B N 1
ATOM 2228 C CA . ASN B 1 120 ? 8.664 10.359 2.533 1 98.81 120 ASN B CA 1
ATOM 2229 C C . ASN B 1 120 ? 9.812 11.266 2.959 1 98.81 120 ASN B C 1
ATOM 2231 O O . ASN B 1 120 ? 10.648 10.875 3.773 1 98.81 120 ASN B O 1
ATOM 2235 N N . LEU B 1 121 ? 9.852 12.484 2.41 1 98.75 121 LEU B N 1
ATOM 2236 C CA . LEU B 1 121 ? 10.984 13.375 2.645 1 98.75 121 LEU B CA 1
ATOM 2237 C C . LEU B 1 121 ? 10.867 14.062 4.004 1 98.75 121 LEU B C 1
ATOM 2239 O O . LEU B 1 121 ? 10.547 15.25 4.078 1 98.75 121 LEU B O 1
ATOM 2243 N N . PHE B 1 122 ? 11.125 13.375 5.078 1 98.81 122 PHE B N 1
ATOM 2244 C CA . PHE B 1 122 ? 11.234 13.82 6.461 1 98.81 122 PHE B CA 1
ATOM 2245 C C . PHE B 1 122 ? 12.086 12.852 7.277 1 98.81 122 PHE B C 1
ATOM 2247 O O . PHE B 1 122 ? 12.25 11.695 6.898 1 98.81 122 PHE B O 1
ATOM 2254 N N . PRO B 1 123 ? 12.711 13.328 8.328 1 98.69 123 PRO B N 1
ATOM 2255 C CA . PRO B 1 123 ? 13.438 12.422 9.219 1 98.69 123 PRO B CA 1
ATOM 2256 C C . PRO B 1 123 ? 12.516 11.664 10.172 1 98.69 123 PRO B C 1
ATOM 2258 O O . PRO B 1 123 ? 11.992 12.25 11.125 1 98.69 123 PRO B O 1
ATOM 2261 N N . ASN B 1 124 ? 12.391 10.367 10 1 97.88 124 ASN B N 1
ATOM 2262 C CA . ASN B 1 124 ? 11.414 9.547 10.711 1 97.88 124 ASN B CA 1
ATOM 2263 C C . ASN B 1 124 ? 11.672 9.547 12.219 1 97.88 124 ASN B C 1
ATOM 2265 O O . ASN B 1 124 ? 10.734 9.656 13.008 1 97.88 124 ASN B O 1
ATOM 2269 N N . SER B 1 125 ? 12.93 9.422 12.547 1 97 125 SER B N 1
ATOM 2270 C CA . SER B 1 125 ? 13.258 9.391 13.969 1 97 125 SER B CA 1
ATOM 2271 C C . SER B 1 125 ? 12.938 10.727 14.633 1 97 125 SER B C 1
ATOM 2273 O O . SER B 1 125 ? 12.5 10.758 15.789 1 97 125 SER B O 1
ATOM 2275 N N . GLN B 1 126 ? 13.117 11.836 13.938 1 98 126 GLN B N 1
ATOM 2276 C CA . GLN B 1 126 ? 12.812 13.148 14.484 1 98 126 GLN B CA 1
ATOM 2277 C C . GLN B 1 126 ? 11.312 13.367 14.602 1 98 126 GLN B C 1
ATOM 2279 O O . GLN B 1 126 ? 10.844 14.141 15.445 1 98 126 GLN B O 1
ATOM 2284 N N . ALA B 1 127 ? 10.555 12.719 13.719 1 98.31 127 ALA B N 1
ATOM 2285 C CA . ALA B 1 127 ? 9.102 12.773 13.859 1 98.31 127 ALA B CA 1
ATOM 2286 C C . ALA B 1 127 ? 8.648 12.125 15.164 1 98.31 127 ALA B C 1
ATOM 2288 O O . ALA B 1 127 ? 7.773 12.648 15.859 1 98.31 127 ALA B O 1
ATOM 2289 N N . ASN B 1 128 ? 9.273 10.953 15.508 1 98 128 ASN B N 1
ATOM 2290 C CA . ASN B 1 128 ? 8.984 10.312 16.797 1 98 128 ASN B CA 1
ATOM 2291 C C . ASN B 1 128 ? 9.234 11.266 17.953 1 98 128 ASN B C 1
ATOM 2293 O O . ASN B 1 128 ? 8.406 11.383 18.859 1 98 128 ASN B O 1
ATOM 2297 N N . GLU B 1 129 ? 10.297 11.922 17.891 1 97.88 129 GLU B N 1
ATOM 2298 C CA . GLU B 1 129 ? 10.68 12.844 18.953 1 97.88 129 GLU B CA 1
ATOM 2299 C C . GLU B 1 129 ? 9.734 14.047 19 1 97.88 129 GLU B C 1
ATOM 2301 O O . GLU B 1 129 ? 9.258 14.422 20.078 1 97.88 129 GLU B O 1
ATOM 2306 N N . ALA B 1 130 ? 9.445 14.609 17.844 1 98.44 130 ALA B N 1
ATOM 2307 C CA . ALA B 1 130 ? 8.648 15.828 17.75 1 98.44 130 ALA B CA 1
ATOM 2308 C C . ALA B 1 130 ? 7.246 15.609 18.312 1 98.44 130 ALA B C 1
ATOM 2310 O O . ALA B 1 130 ? 6.664 16.516 18.906 1 98.44 130 ALA B O 1
ATOM 2311 N N . PHE B 1 131 ? 6.738 14.398 18.156 1 98.56 131 PHE B N 1
ATOM 2312 C CA . PHE B 1 131 ? 5.355 14.148 18.547 1 98.56 131 PHE B CA 1
ATOM 2313 C C . PHE B 1 131 ? 5.289 13.211 19.75 1 98.56 131 PHE B C 1
ATOM 2315 O O . PHE B 1 131 ? 4.215 12.703 20.094 1 98.56 131 PHE B O 1
ATOM 2322 N N . ASP B 1 132 ? 6.422 12.914 20.359 1 97.88 132 ASP B N 1
ATOM 2323 C CA . ASP B 1 132 ? 6.531 12.094 21.562 1 97.88 132 ASP B CA 1
ATOM 2324 C C . ASP B 1 132 ? 5.848 10.742 21.375 1 97.88 132 ASP B C 1
ATOM 2326 O O . ASP B 1 132 ? 5 10.352 22.188 1 97.88 132 ASP B O 1
ATOM 2330 N N . LEU B 1 133 ? 6.156 10.133 20.297 1 98.12 133 LEU B N 1
ATOM 2331 C CA . LEU B 1 133 ? 5.574 8.828 20 1 98.12 133 LEU B CA 1
ATOM 2332 C C . LEU B 1 133 ? 6.316 7.723 20.75 1 98.12 133 LEU B C 1
ATOM 2334 O O . LEU B 1 133 ? 7.535 7.805 20.938 1 98.12 133 LEU B O 1
ATOM 2338 N N . PRO B 1 134 ? 5.574 6.711 21.125 1 96.94 134 PRO B N 1
ATOM 2339 C CA . PRO B 1 134 ? 6.254 5.559 21.734 1 96.94 134 PRO B CA 1
ATOM 2340 C C . PRO B 1 134 ? 7.328 4.965 20.828 1 96.94 134 PRO B C 1
ATOM 2342 O O . PRO B 1 134 ? 7.207 5.031 19.594 1 96.94 134 PRO B O 1
ATOM 2345 N N . GLU B 1 135 ? 8.289 4.336 21.406 1 96.5 135 GLU B N 1
ATOM 2346 C CA . GLU B 1 135 ? 9.414 3.762 20.672 1 96.5 135 GLU B CA 1
ATOM 2347 C C . GLU B 1 135 ? 8.945 2.682 19.703 1 96.5 135 GLU B C 1
ATOM 2349 O O . GLU B 1 135 ? 9.547 2.488 18.641 1 96.5 135 GLU B O 1
ATOM 2354 N N . SER B 1 136 ? 7.871 2.043 20.047 1 98.19 136 SER B N 1
ATOM 2355 C CA . SER B 1 136 ? 7.387 0.938 19.219 1 98.19 136 SER B CA 1
ATOM 2356 C C . SER B 1 136 ? 6.703 1.449 17.953 1 98.19 136 SER B C 1
ATOM 2358 O O . SER B 1 136 ? 6.449 0.681 17.031 1 98.19 136 SER B O 1
ATOM 2360 N N . ILE B 1 137 ? 6.367 2.754 17.953 1 98.75 137 ILE B N 1
ATOM 2361 C CA . ILE B 1 137 ? 5.688 3.328 16.797 1 98.75 137 ILE B CA 1
ATOM 2362 C C . ILE B 1 137 ? 6.711 3.701 15.727 1 98.75 137 ILE B C 1
ATOM 2364 O O . ILE B 1 137 ? 7.664 4.434 16 1 98.75 137 ILE B O 1
ATOM 2368 N N . VAL B 1 138 ? 6.508 3.18 14.531 1 98.69 138 VAL B N 1
ATOM 2369 C CA . VAL B 1 138 ? 7.414 3.416 13.414 1 98.69 138 VAL B CA 1
ATOM 2370 C C . VAL B 1 138 ? 6.723 4.277 12.359 1 98.69 138 VAL B C 1
ATOM 2372 O O . VAL B 1 138 ? 5.859 3.793 11.625 1 98.69 138 VAL B O 1
ATOM 2375 N N . PRO B 1 139 ? 7.094 5.57 12.289 1 98.81 139 PRO B N 1
ATOM 2376 C CA . PRO B 1 139 ? 6.535 6.41 11.219 1 98.81 139 PRO B CA 1
ATOM 2377 C C . PRO B 1 139 ? 6.887 5.902 9.828 1 98.81 139 PRO B C 1
ATOM 2379 O O . PRO B 1 139 ? 8.031 5.5 9.578 1 98.81 139 PRO B O 1
ATOM 2382 N N . VAL B 1 140 ? 5.949 5.887 8.945 1 98.81 140 VAL B N 1
ATOM 2383 C CA . VAL B 1 140 ? 6.168 5.383 7.59 1 98.81 140 VAL B CA 1
ATOM 2384 C C . VAL B 1 140 ? 6.102 6.535 6.59 1 98.81 140 VAL B C 1
ATOM 2386 O O . VAL B 1 140 ? 6.977 6.672 5.734 1 98.81 140 VAL B O 1
ATOM 2389 N N . LEU B 1 141 ? 5.07 7.391 6.723 1 98.88 141 LEU B N 1
ATOM 2390 C CA . LEU B 1 141 ? 4.895 8.492 5.785 1 98.88 141 LEU B CA 1
ATOM 2391 C C . LEU B 1 141 ? 4.074 9.617 6.414 1 98.88 141 LEU B C 1
ATOM 2393 O O . LEU B 1 141 ? 3.389 9.398 7.418 1 98.88 141 LEU B O 1
ATOM 2397 N N . LEU B 1 142 ? 4.219 10.797 5.91 1 98.94 142 LEU B N 1
ATOM 2398 C CA . LEU B 1 142 ? 3.279 11.898 6.109 1 98.94 142 LEU B CA 1
ATOM 2399 C C . LEU B 1 142 ? 2.371 12.07 4.898 1 98.94 142 LEU B C 1
ATOM 2401 O O . LEU B 1 142 ? 2.82 11.938 3.756 1 98.94 142 LEU B O 1
ATOM 2405 N N . MET B 1 143 ? 1.079 12.367 5.176 1 98.94 143 MET B N 1
ATOM 2406 C CA . MET B 1 143 ? 0.14 12.578 4.078 1 98.94 143 MET B CA 1
ATOM 2407 C C . MET B 1 143 ? -0.649 13.867 4.273 1 98.94 143 MET B C 1
ATOM 2409 O O . MET B 1 143 ? -1.726 13.859 4.875 1 98.94 143 MET B O 1
ATOM 2413 N N . PRO B 1 144 ? -0.125 14.969 3.699 1 98.94 144 PRO B N 1
ATOM 2414 C CA . PRO B 1 144 ? -0.994 16.141 3.621 1 98.94 144 PRO B CA 1
ATOM 2415 C C . PRO B 1 144 ? -2.309 15.859 2.896 1 98.94 144 PRO B C 1
ATOM 2417 O O . PRO B 1 144 ? -2.328 15.117 1.913 1 98.94 144 PRO B O 1
ATOM 2420 N N . ILE B 1 145 ? -3.398 16.375 3.43 1 98.88 145 ILE B N 1
ATOM 2421 C CA . ILE B 1 145 ? -4.727 16.188 2.855 1 98.88 145 ILE B CA 1
ATOM 2422 C C . ILE B 1 145 ? -5.477 17.531 2.863 1 98.88 145 ILE B C 1
ATOM 2424 O O . ILE B 1 145 ? -5.402 18.281 3.836 1 98.88 145 ILE B O 1
ATOM 2428 N N . GLY B 1 146 ? -6.148 17.812 1.841 1 98.88 146 GLY B N 1
ATOM 2429 C CA . GLY B 1 146 ? -6.957 19 1.672 1 98.88 146 GLY B CA 1
ATOM 2430 C C . GLY B 1 146 ? -7.473 19.188 0.256 1 98.88 146 GLY B C 1
ATOM 2431 O O . GLY B 1 146 ? -7.289 18.312 -0.591 1 98.88 146 GLY B O 1
ATOM 2432 N N . TYR B 1 147 ? -8.133 20.266 0.052 1 98.88 147 TYR B N 1
ATOM 2433 C CA . TYR B 1 147 ? -8.578 20.578 -1.297 1 98.88 147 TYR B CA 1
ATOM 2434 C C . TYR B 1 147 ? -7.445 21.172 -2.121 1 98.88 147 TYR B C 1
ATOM 2436 O O . TYR B 1 147 ? -6.73 22.062 -1.654 1 98.88 147 TYR B O 1
ATOM 2444 N N . ALA B 1 148 ? -7.289 20.641 -3.305 1 98.81 148 ALA B N 1
ATOM 2445 C CA . ALA B 1 148 ? -6.289 21.203 -4.215 1 98.81 148 ALA B CA 1
ATOM 2446 C C . ALA B 1 148 ? -6.59 22.656 -4.539 1 98.81 148 ALA B C 1
ATOM 2448 O O . ALA B 1 148 ? -7.75 23.047 -4.695 1 98.81 148 ALA B O 1
ATOM 2449 N N . ALA B 1 149 ? -5.566 23.438 -4.637 1 98.75 149 ALA B N 1
ATOM 2450 C CA . ALA B 1 149 ? -5.746 24.797 -5.137 1 98.75 149 ALA B CA 1
ATOM 2451 C C . ALA B 1 149 ? -6.293 24.781 -6.562 1 98.75 149 ALA B C 1
ATOM 2453 O O . ALA B 1 149 ? -6.094 23.812 -7.305 1 98.75 149 ALA B O 1
ATOM 2454 N N . PRO B 1 150 ? -6.922 25.812 -6.934 1 97.56 150 PRO B N 1
ATOM 2455 C CA . PRO B 1 150 ? -7.523 25.844 -8.266 1 97.56 150 PRO B CA 1
ATOM 2456 C C . PRO B 1 150 ? -6.496 25.656 -9.383 1 97.56 150 PRO B C 1
ATOM 2458 O O . PRO B 1 150 ? -6.82 25.094 -10.438 1 97.56 150 PRO B O 1
ATOM 2461 N N . ASP B 1 151 ? -5.266 26.047 -9.133 1 97.69 151 ASP B N 1
ATOM 2462 C CA . ASP B 1 151 ? -4.254 25.969 -10.172 1 97.69 151 ASP B CA 1
ATOM 2463 C C . ASP B 1 151 ? -3.303 24.797 -9.938 1 97.69 151 ASP B C 1
ATOM 2465 O O . ASP B 1 151 ? -2.242 24.719 -10.555 1 97.69 151 ASP B O 1
ATOM 2469 N N . ALA B 1 152 ? -3.646 23.984 -8.945 1 98.25 152 ALA B N 1
ATOM 2470 C CA . ALA B 1 152 ? -2.846 22.797 -8.711 1 98.25 152 ALA B CA 1
ATOM 2471 C C . ALA B 1 152 ? -2.893 21.859 -9.922 1 98.25 152 ALA B C 1
ATOM 2473 O O . ALA B 1 152 ? -3.936 21.719 -10.562 1 98.25 152 ALA B O 1
ATOM 2474 N N . LYS B 1 153 ? -1.775 21.281 -10.289 1 97.19 153 LYS B N 1
ATOM 2475 C CA . LYS B 1 153 ? -1.676 20.328 -11.391 1 97.19 153 LYS B CA 1
ATOM 2476 C C . LYS B 1 153 ? -0.746 19.172 -11.031 1 97.19 153 LYS B C 1
ATOM 2478 O O . LYS B 1 153 ? 0.144 19.312 -10.188 1 97.19 153 LYS B O 1
ATOM 2483 N N . PRO B 1 154 ? -0.909 18.047 -11.672 1 97.56 154 PRO B N 1
ATOM 2484 C CA . PRO B 1 154 ? 0.033 16.953 -11.453 1 97.56 154 PRO B CA 1
ATOM 2485 C C . PRO B 1 154 ? 1.456 17.297 -11.883 1 97.56 154 PRO B C 1
ATOM 2487 O O . PRO B 1 154 ? 1.657 18.219 -12.68 1 97.56 154 PRO B O 1
ATOM 2490 N N . SER B 1 155 ? 2.361 16.609 -11.281 1 96.75 155 SER B N 1
ATOM 2491 C CA . SER B 1 155 ? 3.75 16.781 -11.703 1 96.75 155 SER B CA 1
ATOM 2492 C C . SER B 1 155 ? 3.939 16.359 -13.156 1 96.75 155 SER B C 1
ATOM 2494 O O . SER B 1 155 ? 3.113 15.633 -13.719 1 96.75 155 SER B O 1
ATOM 2496 N N . ARG B 1 156 ? 5.02 16.75 -13.773 1 95.69 156 ARG B N 1
ATOM 2497 C CA . ARG B 1 156 ? 5.328 16.453 -15.172 1 95.69 156 ARG B CA 1
ATOM 2498 C C . ARG B 1 156 ? 5.465 14.945 -15.391 1 95.69 156 ARG B C 1
ATOM 2500 O O . ARG B 1 156 ? 5.203 14.445 -16.484 1 95.69 156 ARG B O 1
ATOM 2507 N N . LEU B 1 157 ? 5.754 14.227 -14.266 1 95.44 157 LEU B N 1
ATOM 2508 C CA . LEU B 1 157 ? 6.039 12.805 -14.391 1 95.44 157 LEU B CA 1
ATOM 2509 C C . LEU B 1 157 ? 4.773 11.977 -14.188 1 95.44 157 LEU B C 1
ATOM 2511 O O . LEU B 1 157 ? 4.793 10.758 -14.344 1 95.44 157 LEU B O 1
ATOM 2515 N N . HIS B 1 158 ? 3.701 12.57 -13.875 1 96.25 158 HIS B N 1
ATOM 2516 C CA . HIS B 1 158 ? 2.492 11.906 -13.398 1 96.25 158 HIS B CA 1
ATOM 2517 C C . HIS B 1 158 ? 2.029 10.844 -14.391 1 96.25 158 HIS B C 1
ATOM 2519 O O . HIS B 1 158 ? 1.554 9.781 -13.977 1 96.25 158 HIS B O 1
ATOM 2525 N N . ASP B 1 159 ? 2.23 11.07 -15.656 1 95 159 ASP B N 1
ATOM 2526 C CA . ASP B 1 159 ? 1.704 10.148 -16.656 1 95 159 ASP B CA 1
ATOM 2527 C C . ASP B 1 159 ? 2.826 9.328 -17.297 1 95 159 ASP B C 1
ATOM 2529 O O . ASP B 1 159 ? 2.594 8.594 -18.266 1 95 159 ASP B O 1
ATOM 2533 N N . GLU B 1 160 ? 3.98 9.547 -16.75 1 97.56 160 GLU B N 1
ATOM 2534 C CA . GLU B 1 160 ? 5.109 8.781 -17.266 1 97.56 160 GLU B CA 1
ATOM 2535 C C . GLU B 1 160 ? 5.223 7.422 -16.594 1 97.56 160 GLU B C 1
ATOM 2537 O O . GLU B 1 160 ? 5.449 7.344 -15.383 1 97.56 160 GLU B O 1
ATOM 2542 N N . ARG B 1 161 ? 5.078 6.359 -17.422 1 98 161 ARG B N 1
ATOM 2543 C CA . ARG B 1 161 ? 5.199 4.996 -16.906 1 98 161 ARG B CA 1
ATOM 2544 C C . ARG B 1 161 ? 6.133 4.164 -17.781 1 98 161 ARG B C 1
ATOM 2546 O O . ARG B 1 161 ? 6.094 4.258 -19.016 1 98 161 ARG B O 1
ATOM 2553 N N . LYS B 1 162 ? 6.914 3.393 -17.094 1 97.88 162 LYS B N 1
ATOM 2554 C CA . LYS B 1 162 ? 7.656 2.371 -17.828 1 97.88 162 LYS B CA 1
ATOM 2555 C C . LYS B 1 162 ? 6.711 1.409 -18.547 1 97.88 162 LYS B C 1
ATOM 2557 O O . LYS B 1 162 ? 5.66 1.051 -18 1 97.88 162 LYS B O 1
ATOM 2562 N N . PRO B 1 163 ? 7.156 1.029 -19.766 1 97.31 163 PRO B N 1
ATOM 2563 C CA . PRO B 1 163 ? 6.387 -0.071 -20.359 1 97.31 163 PRO B CA 1
ATOM 2564 C C . PRO B 1 163 ? 6.273 -1.274 -19.422 1 97.31 163 PRO B C 1
ATOM 2566 O O . PRO B 1 163 ? 7.215 -1.575 -18.672 1 97.31 163 PRO B O 1
ATOM 2569 N N . LEU B 1 164 ? 5.152 -1.929 -19.469 1 96.94 164 LEU B N 1
ATOM 2570 C CA . LEU B 1 164 ? 4.883 -3.049 -18.562 1 96.94 164 LEU B CA 1
ATOM 2571 C C . LEU B 1 164 ? 6.008 -4.078 -18.625 1 96.94 164 LEU B C 1
ATOM 2573 O O . LEU B 1 164 ? 6.383 -4.656 -17.609 1 96.94 164 LEU B O 1
ATOM 2577 N N . GLU B 1 165 ? 6.582 -4.312 -19.797 1 96.75 165 GLU B N 1
ATOM 2578 C CA . GLU B 1 165 ? 7.59 -5.348 -20 1 96.75 165 GLU B CA 1
ATOM 2579 C C . GLU B 1 165 ? 8.875 -5.035 -19.234 1 96.75 165 GLU B C 1
ATOM 2581 O O . GLU B 1 165 ? 9.711 -5.91 -19.031 1 96.75 165 GLU B O 1
ATOM 2586 N N . GLU B 1 166 ? 9.039 -3.766 -18.812 1 97.56 166 GLU B N 1
ATOM 2587 C CA . GLU B 1 166 ? 10.219 -3.383 -18.047 1 97.56 166 GLU B CA 1
ATOM 2588 C C . GLU B 1 166 ? 10.055 -3.725 -16.562 1 97.56 166 GLU B C 1
ATOM 2590 O O . GLU B 1 166 ? 11.047 -3.826 -15.828 1 97.56 166 GLU B O 1
ATOM 2595 N N . THR B 1 167 ? 8.758 -3.914 -16.125 1 98.31 167 THR B N 1
ATOM 2596 C CA . THR B 1 167 ? 8.562 -4.145 -14.703 1 98.31 167 THR B CA 1
ATOM 2597 C C . THR B 1 167 ? 7.867 -5.484 -14.461 1 98.31 167 THR B C 1
ATOM 2599 O O . THR B 1 167 ? 7.809 -5.965 -13.328 1 98.31 167 THR B O 1
ATOM 2602 N N . VAL B 1 168 ? 7.387 -6.117 -15.508 1 98.69 168 VAL B N 1
ATOM 2603 C CA . VAL B 1 168 ? 6.676 -7.383 -15.383 1 98.69 168 VAL B CA 1
ATOM 2604 C C . VAL B 1 168 ? 7.406 -8.469 -16.172 1 98.69 168 VAL B C 1
ATOM 2606 O O . VAL B 1 168 ? 7.746 -8.266 -17.344 1 98.69 168 VAL B O 1
ATOM 2609 N N . THR B 1 169 ? 7.656 -9.555 -15.555 1 98.44 169 THR B N 1
ATOM 2610 C CA . THR B 1 169 ? 8.297 -10.703 -16.188 1 98.44 169 THR B CA 1
ATOM 2611 C C . THR B 1 169 ? 7.457 -11.961 -16 1 98.44 169 THR B C 1
ATOM 2613 O O . THR B 1 169 ? 7.043 -12.281 -14.891 1 98.44 169 THR B O 1
ATOM 2616 N N . TYR B 1 170 ? 7.203 -12.672 -17.094 1 97.62 170 TYR B N 1
ATOM 2617 C CA . TYR B 1 170 ? 6.52 -13.953 -17.031 1 97.62 170 TYR B CA 1
ATOM 2618 C C . TYR B 1 170 ? 7.512 -15.102 -16.859 1 97.62 170 TYR B C 1
ATOM 2620 O O . TYR B 1 170 ? 8.547 -15.141 -17.531 1 97.62 170 TYR B O 1
ATOM 2628 N N . VAL B 1 171 ? 7.188 -15.945 -15.898 1 95.62 171 VAL B N 1
ATOM 2629 C CA . VAL B 1 171 ? 8.086 -17.047 -15.562 1 95.62 171 VAL B CA 1
ATOM 2630 C C . VAL B 1 171 ? 7.383 -18.375 -15.805 1 95.62 171 VAL B C 1
ATOM 2632 O O . VAL B 1 171 ? 6.27 -18.594 -15.32 1 95.62 171 VAL B O 1
#